Protein AF-A0A0R3WAI6-F1 (afdb_monomer_lite)

Sequence (187 aa):
MEKLVNGFSVLRLNTPLEYCVRFVAVESRKVSVFSAYVKAYFNEVKSKHPVMKTTEIMKKLSEMYKTASPSELAKLTVSASIPRIKTEEEKLEDRKKLSFARKHGLPKSLPITGYHVYLHDHLSGNKAYISRAQENRLAHFRNLKAWSEENGIQFSKRTSVLVSRFYAKHHKKDTTDKSATNKAPPK

pLDDT: mean 71.2, std 18.83, range [30.73, 94.75]

Foldseek 3Di:
DDDDDDDDDPPPPDDPPPPPPPPPVPVQPQQPLLVLQCVVCVVVLCVVPVPDDPVVSSVVSVVCVVVDDVVVSVVSSVVSPRVPPQDVVNVVVLVVLVVVVVVVPQDDQDQQDLVVQCVVVVVVVDDPSVVVSVVSLVVNLVSQVVSCVVLVHDDDSDPSVSSVRSCVVVVVVVVVVVVVVVDDDDD

Secondary structure (DSSP, 8-state):
-----------------------------PPPHHHHHHHHHHHHHHHH-TTS-HHHHHHHHHHHHHHS-HHHHHHHHHHS-------HHHHHHHHHHHHHHHHTTPPPPP--SHHHHHHHHHTTT---HHHHHHHHHHHHHHHHHHHHHHTT----S-HHHHHHHHHHHHHHHHHHHHHHTT-----

Structure (mmCIF, N/CA/C/O backbone):
data_AF-A0A0R3WAI6-F1
#
_entry.id   AF-A0A0R3WAI6-F1
#
loop_
_atom_site.group_PDB
_atom_site.id
_atom_site.type_symbol
_atom_site.label_atom_id
_atom_site.label_alt_id
_atom_site.label_comp_id
_atom_site.label_asym_id
_atom_site.label_entity_id
_atom_site.label_seq_id
_atom_site.pdbx_PDB_ins_code
_atom_site.Cartn_x
_atom_site.Cartn_y
_atom_site.Cartn_z
_atom_site.occupancy
_atom_site.B_iso_or_equiv
_atom_site.auth_seq_id
_atom_site.auth_comp_id
_atom_site.auth_asym_id
_atom_site.auth_atom_id
_atom_site.pdbx_PDB_model_num
ATOM 1 N N . MET A 1 1 ? 49.433 23.736 -36.422 1.00 37.97 1 MET A N 1
ATOM 2 C CA . MET A 1 1 ? 49.610 23.257 -35.035 1.00 37.97 1 MET A CA 1
ATOM 3 C C . MET A 1 1 ? 48.260 23.309 -34.346 1.00 37.97 1 MET A C 1
ATOM 5 O O . MET A 1 1 ? 47.843 24.372 -33.913 1.00 37.97 1 MET A O 1
ATOM 9 N N . GLU A 1 2 ? 47.559 22.180 -34.321 1.00 40.34 2 GLU A N 1
ATOM 10 C CA . GLU A 1 2 ? 46.277 22.013 -33.633 1.00 40.34 2 GLU A CA 1
ATOM 11 C C . GLU A 1 2 ? 46.534 21.442 -32.233 1.00 40.34 2 GLU A C 1
ATOM 13 O O . GLU A 1 2 ? 47.214 20.423 -32.106 1.00 40.34 2 GLU A O 1
ATOM 18 N N . LYS A 1 3 ? 46.011 22.089 -31.182 1.00 43.41 3 LYS A N 1
ATOM 19 C CA . LYS A 1 3 ? 45.930 21.524 -29.825 1.00 43.41 3 LYS A CA 1
ATOM 20 C C . LYS A 1 3 ? 44.630 21.955 -29.129 1.00 43.41 3 LYS A C 1
ATOM 22 O O . LYS A 1 3 ? 44.487 23.090 -28.698 1.00 43.41 3 LYS A O 1
ATOM 27 N N . LEU A 1 4 ? 43.698 21.003 -29.096 1.00 41.97 4 LEU A N 1
ATOM 28 C CA . LEU A 1 4 ? 42.859 20.541 -27.978 1.00 41.97 4 LEU A CA 1
ATOM 29 C C . LEU A 1 4 ? 42.570 21.481 -26.784 1.00 41.97 4 LEU A C 1
ATOM 31 O O . LEU A 1 4 ? 43.420 21.736 -25.939 1.00 41.97 4 LEU A O 1
ATOM 35 N N . VAL A 1 5 ? 41.290 21.856 -26.683 1.00 40.84 5 VAL A N 1
ATOM 36 C CA . VAL A 1 5 ? 40.345 21.621 -25.565 1.00 40.84 5 VAL A CA 1
ATOM 37 C C . VAL A 1 5 ? 40.940 21.116 -24.233 1.00 40.84 5 VAL A C 1
ATOM 39 O O . VAL A 1 5 ? 41.344 19.961 -24.145 1.00 40.84 5 VAL A O 1
ATOM 42 N N . ASN A 1 6 ? 40.863 21.931 -23.171 1.00 35.69 6 ASN A N 1
ATOM 43 C CA . ASN A 1 6 ? 40.202 21.612 -21.886 1.00 35.69 6 ASN A CA 1
ATOM 44 C C . ASN A 1 6 ? 40.541 22.657 -20.810 1.00 35.69 6 ASN A C 1
ATOM 46 O O . ASN A 1 6 ? 41.694 22.824 -20.425 1.00 35.69 6 ASN A O 1
ATOM 50 N N . GLY A 1 7 ? 39.510 23.286 -20.255 1.00 37.53 7 GLY A N 1
ATOM 51 C CA . GLY A 1 7 ? 39.604 24.139 -19.075 1.00 37.53 7 GLY A CA 1
ATOM 52 C C . GLY A 1 7 ? 38.268 24.140 -18.350 1.00 37.53 7 GLY A C 1
ATOM 53 O O . GLY A 1 7 ? 37.428 24.998 -18.584 1.00 37.53 7 GLY A O 1
ATOM 54 N N . PHE A 1 8 ? 38.057 23.118 -17.523 1.00 39.16 8 PHE A N 1
ATOM 55 C CA . PHE A 1 8 ? 36.935 22.986 -16.596 1.00 39.16 8 PHE A CA 1
AT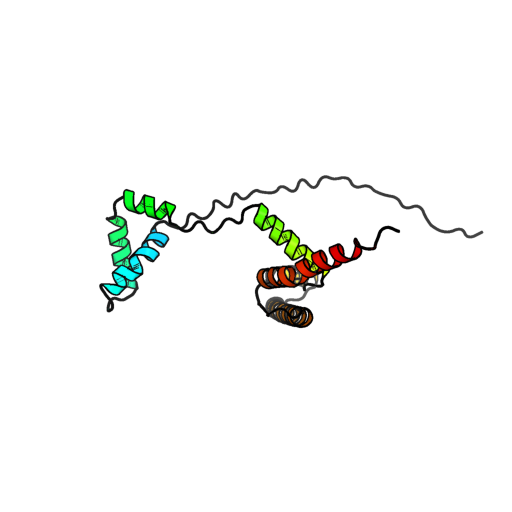OM 56 C C . PHE A 1 8 ? 36.831 24.234 -15.698 1.00 39.16 8 PHE A C 1
ATOM 58 O O . PHE A 1 8 ? 37.649 24.416 -14.797 1.00 39.16 8 PHE A O 1
ATOM 65 N N . SER A 1 9 ? 35.803 25.065 -15.875 1.00 40.62 9 SER A N 1
ATOM 66 C CA . SER A 1 9 ? 35.408 26.028 -14.842 1.00 40.62 9 SER A CA 1
ATOM 67 C C . SER A 1 9 ? 34.475 25.345 -13.845 1.00 40.62 9 SER A C 1
ATOM 69 O O . SER A 1 9 ? 33.284 25.157 -14.087 1.00 40.62 9 SER A O 1
ATOM 71 N N . VAL A 1 10 ? 35.044 24.976 -12.697 1.00 48.56 10 VAL A N 1
ATOM 72 C CA . VAL A 1 10 ? 34.319 24.569 -11.491 1.00 48.56 10 VAL A CA 1
ATOM 73 C C . VAL A 1 10 ? 33.675 25.817 -10.882 1.00 48.56 10 VAL A C 1
ATOM 75 O O . VAL A 1 10 ? 34.272 26.494 -10.048 1.00 48.56 10 VAL A O 1
ATOM 78 N N . LEU A 1 11 ? 32.442 26.131 -11.281 1.00 41.56 11 LEU A N 1
ATOM 79 C CA . LEU A 1 11 ? 31.604 27.047 -10.510 1.00 41.56 11 LEU A CA 1
ATOM 80 C C . LEU A 1 11 ? 30.936 26.265 -9.380 1.00 41.56 11 LEU A C 1
ATOM 82 O O . LEU A 1 11 ? 29.877 25.656 -9.509 1.00 41.56 11 LEU A O 1
ATOM 86 N N . ARG A 1 12 ? 31.639 26.280 -8.250 1.00 43.41 12 ARG A N 1
ATOM 87 C CA . ARG A 1 12 ? 31.203 25.824 -6.936 1.00 43.41 12 ARG A CA 1
ATOM 88 C C . ARG A 1 12 ? 30.136 26.792 -6.411 1.00 43.41 12 ARG A C 1
ATOM 90 O O . ARG A 1 12 ? 30.452 27.732 -5.690 1.00 43.41 12 ARG A O 1
ATOM 97 N N . LEU A 1 13 ? 28.873 26.575 -6.772 1.00 40.94 13 LEU A N 1
ATOM 98 C CA . LEU A 1 13 ? 27.744 27.259 -6.138 1.00 40.94 13 LEU A CA 1
ATOM 99 C C . LEU A 1 13 ? 27.411 26.555 -4.817 1.00 40.94 13 LEU A C 1
ATOM 101 O O . LEU A 1 13 ? 26.577 25.657 -4.744 1.00 40.94 13 LEU A O 1
ATOM 105 N N . ASN A 1 14 ? 28.124 26.966 -3.767 1.00 35.50 14 ASN A N 1
ATOM 106 C CA . ASN A 1 14 ? 27.699 26.779 -2.387 1.00 35.50 14 ASN A CA 1
ATOM 107 C C . ASN A 1 14 ? 26.570 27.775 -2.099 1.00 35.50 14 ASN A C 1
ATOM 109 O O . ASN A 1 14 ? 26.822 28.935 -1.791 1.00 35.50 14 ASN A O 1
ATOM 113 N N . THR A 1 15 ? 25.331 27.306 -2.155 1.00 40.75 15 THR A N 1
ATOM 114 C CA . THR A 1 15 ? 24.199 27.960 -1.492 1.00 40.75 15 THR A CA 1
ATOM 115 C C . THR A 1 15 ? 23.543 26.933 -0.580 1.00 40.75 15 THR A C 1
ATOM 117 O O . THR A 1 15 ? 23.096 25.896 -1.084 1.00 40.75 15 THR A O 1
ATOM 120 N N . PRO A 1 16 ? 23.478 27.164 0.743 1.00 39.62 16 PRO A N 1
ATOM 121 C CA . PRO A 1 16 ? 22.654 26.341 1.601 1.00 39.62 16 PRO A CA 1
ATOM 122 C C . PRO A 1 16 ? 21.203 26.661 1.246 1.00 39.62 16 PRO A C 1
ATOM 124 O O . PRO A 1 16 ? 20.686 27.731 1.552 1.00 39.62 16 PRO A O 1
ATOM 127 N N . LEU A 1 17 ? 20.553 25.731 0.549 1.00 36.19 17 LEU A N 1
ATOM 128 C CA . LEU A 1 17 ? 19.102 25.642 0.552 1.00 36.19 17 LEU A CA 1
ATOM 129 C C . LEU A 1 17 ? 18.712 25.413 2.010 1.00 36.19 17 LEU A C 1
ATOM 131 O O . LEU A 1 17 ? 18.754 24.283 2.502 1.00 36.19 17 LEU A O 1
ATOM 135 N N . GLU A 1 18 ? 18.380 26.499 2.705 1.00 36.22 18 GLU A N 1
ATOM 136 C CA . GLU A 1 18 ? 17.543 26.444 3.888 1.00 36.22 18 GLU A CA 1
ATOM 137 C C . GLU A 1 18 ? 16.242 25.768 3.462 1.00 36.22 18 GLU A C 1
ATOM 139 O O . GLU A 1 18 ? 15.290 26.377 2.974 1.00 36.22 18 GLU A O 1
ATOM 144 N N . TYR A 1 19 ? 16.233 24.444 3.586 1.00 37.94 19 TYR A N 1
ATOM 145 C CA . TYR A 1 19 ? 15.017 23.672 3.642 1.00 37.94 19 TYR A CA 1
ATOM 146 C C . TYR A 1 19 ? 14.262 24.207 4.850 1.00 37.94 19 TYR A C 1
ATOM 148 O O . TYR A 1 19 ? 14.511 23.810 5.987 1.00 37.94 19 TYR A O 1
ATOM 156 N N . CYS A 1 20 ? 13.336 25.125 4.588 1.00 30.73 20 CYS A N 1
ATOM 157 C CA . CYS A 1 20 ? 12.268 25.475 5.498 1.00 30.73 20 CYS A CA 1
ATOM 158 C C . CYS A 1 20 ? 11.419 24.208 5.675 1.00 30.73 20 CYS A C 1
ATOM 160 O O . CYS A 1 20 ? 10.403 23.990 5.011 1.00 30.73 20 CYS A O 1
ATOM 162 N N . VAL A 1 21 ? 11.891 23.305 6.536 1.00 33.81 21 VAL A N 1
ATOM 163 C CA . VAL A 1 21 ? 11.098 22.215 7.078 1.00 33.81 21 VAL A CA 1
ATOM 164 C C . VAL A 1 21 ? 10.079 22.907 7.965 1.00 33.81 21 VAL A C 1
ATOM 166 O O . VAL A 1 21 ? 10.304 23.126 9.153 1.00 33.81 21 VAL A O 1
ATOM 169 N N . ARG A 1 22 ? 8.937 23.284 7.381 1.00 30.81 22 ARG A N 1
ATOM 170 C CA . ARG A 1 22 ? 7.712 23.419 8.160 1.00 30.81 22 ARG A CA 1
ATOM 171 C C . ARG A 1 22 ? 7.499 22.062 8.813 1.00 30.81 22 ARG A C 1
ATOM 173 O O . ARG A 1 22 ? 6.951 21.145 8.201 1.00 30.81 22 ARG A O 1
ATOM 180 N N . PHE A 1 23 ? 7.957 21.934 10.053 1.00 33.91 23 PHE A N 1
ATOM 181 C CA . PHE A 1 23 ? 7.422 20.968 10.987 1.00 33.91 23 PHE A CA 1
ATOM 182 C C . PHE A 1 23 ? 5.951 21.334 11.145 1.00 33.91 23 PHE A C 1
ATOM 184 O O . PHE A 1 23 ? 5.563 22.113 12.009 1.00 33.91 23 PHE A O 1
ATOM 191 N N . VAL A 1 24 ? 5.112 20.803 10.257 1.00 33.88 24 VAL A N 1
ATOM 192 C CA . VAL A 1 24 ? 3.719 20.593 10.603 1.00 33.88 24 VAL A CA 1
ATOM 193 C C . VAL A 1 24 ? 3.812 19.587 11.730 1.00 33.88 24 VAL A C 1
ATOM 195 O O . VAL A 1 24 ? 4.042 18.400 11.490 1.00 33.88 24 VAL A O 1
ATOM 198 N N . ALA A 1 25 ? 3.740 20.084 12.963 1.00 35.19 25 ALA A N 1
ATOM 199 C CA . ALA A 1 25 ? 3.363 19.273 14.094 1.00 35.19 25 ALA A CA 1
ATOM 200 C C . ALA A 1 25 ? 2.054 18.608 13.670 1.00 35.19 25 ALA A C 1
ATOM 202 O O . ALA A 1 25 ? 0.985 19.214 13.685 1.00 35.19 25 ALA A O 1
ATOM 203 N N . VAL A 1 26 ? 2.155 17.379 13.164 1.00 36.22 26 VAL A N 1
ATOM 204 C CA . VAL A 1 26 ? 1.011 16.496 13.048 1.00 36.22 26 VAL A CA 1
ATOM 205 C C . VAL A 1 26 ? 0.713 16.182 14.493 1.00 36.22 26 VAL A C 1
ATOM 207 O O . VAL A 1 26 ? 1.241 15.223 15.051 1.00 36.22 26 VAL A O 1
ATOM 210 N N . GLU A 1 27 ? -0.057 17.068 15.122 1.00 36.03 27 GLU A N 1
ATOM 211 C CA . GLU A 1 27 ? -0.733 16.769 16.361 1.00 36.03 27 GLU A CA 1
ATOM 212 C C . GLU A 1 27 ? -1.447 15.457 16.072 1.00 36.03 27 GLU A C 1
ATOM 214 O O . GLU A 1 27 ? -2.316 15.371 15.195 1.00 36.03 27 GLU A O 1
ATOM 219 N N . SER A 1 28 ? -0.917 14.380 16.658 1.00 45.41 28 SER A N 1
ATOM 220 C CA . SER A 1 28 ? -1.420 13.035 16.450 1.00 45.41 28 SER A CA 1
ATOM 221 C C . SER A 1 28 ? -2.915 13.133 16.663 1.00 45.41 28 SER A C 1
ATOM 223 O O . SER A 1 28 ? -3.325 13.561 17.744 1.00 45.41 28 SER A O 1
ATOM 225 N N . ARG A 1 29 ? -3.717 12.844 15.629 1.00 45.38 29 ARG A N 1
ATOM 226 C CA . ARG A 1 29 ? -5.172 12.935 15.744 1.00 45.38 29 ARG A CA 1
ATOM 227 C C . ARG A 1 29 ? -5.543 12.065 16.928 1.00 45.38 29 ARG A C 1
ATOM 229 O O . ARG A 1 29 ? -5.466 10.840 16.821 1.00 45.38 29 ARG A O 1
ATOM 236 N N . LYS A 1 30 ? -5.856 12.698 18.060 1.00 54.09 30 LYS A N 1
ATOM 237 C CA . LYS A 1 30 ? -6.300 12.002 19.257 1.00 54.09 30 LYS A CA 1
ATOM 238 C C . LYS A 1 30 ? -7.494 11.191 18.786 1.00 54.09 30 LYS A C 1
ATOM 240 O O . LYS A 1 30 ? -8.446 11.748 18.236 1.00 54.09 30 LYS A O 1
ATOM 245 N N . VAL A 1 31 ? -7.376 9.867 18.856 1.00 55.09 31 VAL A N 1
ATOM 246 C CA . VAL A 1 31 ? -8.486 8.985 18.511 1.00 55.09 31 VAL A CA 1
ATOM 247 C C . VAL A 1 31 ? -9.637 9.435 19.397 1.00 55.09 31 VAL A C 1
ATOM 249 O O . VAL A 1 31 ? -9.474 9.516 20.612 1.00 55.09 31 VAL A O 1
ATOM 252 N N . SER A 1 32 ? -10.755 9.828 18.78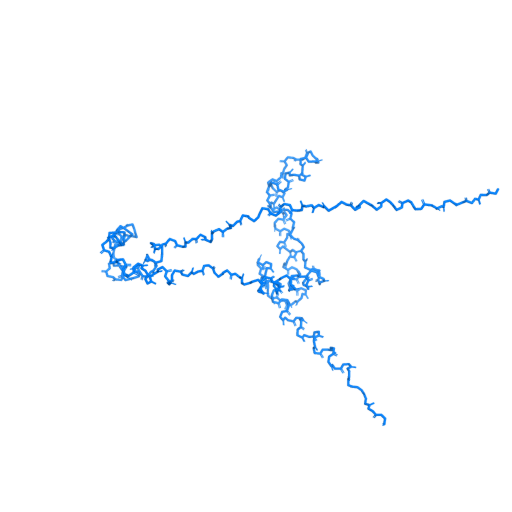3 1.00 67.38 32 SER A N 1
ATOM 253 C CA . SER A 1 32 ? -11.896 10.355 19.528 1.00 67.38 32 SER A CA 1
ATOM 254 C C . SER A 1 32 ? -12.254 9.365 20.635 1.00 67.38 32 SER A C 1
ATOM 256 O O . SER A 1 32 ? -12.444 8.179 20.349 1.00 67.38 32 SER A O 1
ATOM 258 N N . VAL A 1 33 ? -12.327 9.834 21.883 1.00 70.62 33 VAL A N 1
ATOM 259 C CA . VAL A 1 33 ? -12.617 9.005 23.068 1.00 70.62 33 VAL A CA 1
ATOM 260 C C . VAL A 1 33 ? -13.917 8.218 22.867 1.00 70.62 33 VAL A C 1
ATOM 262 O O . VAL A 1 33 ? -13.998 7.036 23.197 1.00 70.62 33 VAL A O 1
ATOM 265 N N . PHE A 1 34 ? -14.889 8.823 22.180 1.00 77.62 34 PHE A N 1
ATOM 266 C CA . PHE A 1 34 ? -16.130 8.168 21.779 1.00 77.62 34 PHE A CA 1
ATOM 267 C C . PHE A 1 34 ? -15.912 6.981 20.827 1.00 77.62 34 PHE A C 1
ATOM 269 O O . PHE A 1 34 ? -16.563 5.952 20.958 1.00 77.62 34 PHE A O 1
ATOM 276 N N . SER A 1 35 ? -14.968 7.067 19.888 1.00 77.69 35 SER A N 1
ATOM 277 C CA . SER A 1 35 ? -14.677 5.953 18.973 1.00 77.69 35 SER A CA 1
ATOM 278 C C . SER A 1 35 ? -14.068 4.740 19.689 1.00 77.69 35 SER A C 1
ATOM 280 O O . SER A 1 35 ? -14.330 3.602 19.296 1.00 77.69 35 SER A O 1
ATOM 282 N N . ALA A 1 36 ? -13.291 4.972 20.752 1.00 75.88 36 ALA A N 1
ATOM 283 C CA . ALA A 1 36 ? -12.777 3.913 21.615 1.00 75.88 36 ALA A CA 1
ATOM 284 C C . ALA A 1 36 ? -13.905 3.302 22.462 1.00 75.88 36 ALA A C 1
ATOM 286 O O . ALA A 1 36 ? -14.024 2.080 22.523 1.00 75.88 36 ALA A O 1
ATOM 287 N N . TYR A 1 37 ? -14.782 4.147 23.015 1.00 79.81 37 TYR A N 1
ATOM 288 C CA . TYR A 1 37 ? -15.971 3.730 23.760 1.00 79.81 37 TYR A CA 1
ATOM 289 C C . TYR A 1 37 ? -16.908 2.857 22.913 1.00 79.81 37 TYR A C 1
ATOM 291 O O . TYR A 1 37 ? -17.263 1.752 23.315 1.00 79.81 37 TYR A O 1
ATOM 299 N N . VAL A 1 38 ? -17.243 3.293 21.694 1.00 83.06 38 VAL A N 1
ATOM 300 C CA . VAL A 1 38 ? -18.085 2.515 20.774 1.00 83.06 38 VAL A CA 1
ATOM 301 C C . VAL A 1 38 ? -17.467 1.144 20.517 1.00 83.06 38 VAL A C 1
ATOM 303 O O . VAL A 1 38 ? -18.160 0.148 20.639 1.00 83.06 38 VAL A O 1
ATOM 306 N N . LYS A 1 39 ? -16.163 1.040 20.233 1.00 82.12 39 LYS A N 1
ATOM 307 C CA . LYS A 1 39 ? -15.530 -0.270 19.989 1.00 82.12 39 LYS A CA 1
ATOM 308 C C . LYS A 1 39 ? -15.616 -1.228 21.179 1.00 82.12 39 LYS A C 1
ATOM 310 O O . LYS A 1 39 ? -15.778 -2.423 20.950 1.00 82.12 39 LYS A O 1
ATOM 315 N N . ALA A 1 40 ? -15.496 -0.723 22.404 1.00 80.12 40 ALA A N 1
ATOM 316 C CA . ALA A 1 40 ? -15.573 -1.544 23.609 1.00 80.12 40 ALA A CA 1
ATOM 317 C C . ALA A 1 40 ? -17.006 -2.044 23.857 1.00 80.12 40 ALA A C 1
ATOM 319 O O . ALA A 1 40 ? -17.232 -3.243 23.994 1.00 80.12 40 ALA A O 1
ATOM 320 N N . TYR A 1 41 ? -17.984 -1.137 23.820 1.00 80.31 41 TYR A N 1
ATOM 321 C CA . TYR A 1 41 ? -19.356 -1.427 24.247 1.00 80.31 41 TYR A CA 1
ATOM 322 C C . TYR A 1 41 ? -20.293 -1.872 23.118 1.00 80.31 41 TYR A C 1
ATOM 324 O O . TYR A 1 41 ? -21.391 -2.359 23.381 1.00 80.31 41 TYR A O 1
ATOM 332 N N . PHE A 1 42 ? -19.896 -1.754 21.850 1.00 83.50 42 PHE A N 1
ATOM 333 C CA . PHE A 1 42 ? -20.754 -2.124 20.720 1.00 83.50 42 PHE A CA 1
ATOM 334 C C . PHE A 1 42 ? -21.136 -3.604 20.729 1.00 83.50 42 PHE A C 1
ATOM 336 O O . PHE A 1 42 ? -22.301 -3.934 20.515 1.00 83.50 42 PHE A O 1
ATOM 343 N N . ASN A 1 43 ? -20.184 -4.493 21.018 1.00 83.31 43 ASN A N 1
ATOM 344 C CA . ASN A 1 43 ? -20.467 -5.926 21.093 1.00 83.31 43 ASN A CA 1
ATOM 345 C C . ASN A 1 43 ? -21.367 -6.255 22.288 1.00 83.31 43 ASN A C 1
ATOM 347 O O . ASN A 1 43 ? -22.256 -7.087 22.161 1.00 83.31 43 ASN A O 1
ATOM 351 N N . GLU A 1 44 ? -21.210 -5.563 23.416 1.00 82.06 44 GLU A N 1
ATOM 352 C CA . GLU A 1 44 ? -22.073 -5.752 24.584 1.00 82.06 44 GLU A CA 1
ATOM 353 C C . GLU A 1 44 ? -23.518 -5.320 24.307 1.00 82.06 44 GLU A C 1
ATOM 355 O O . GLU A 1 44 ? -24.460 -6.053 24.617 1.00 82.06 44 GLU A O 1
ATOM 360 N N . VAL A 1 45 ? -23.711 -4.157 23.676 1.00 82.69 45 VAL A N 1
ATOM 361 C CA . VAL A 1 45 ? -25.048 -3.650 23.329 1.00 82.69 45 VAL A CA 1
ATOM 362 C C . VAL A 1 45 ? -25.697 -4.511 22.245 1.00 82.69 45 VAL A C 1
ATOM 364 O O . VAL A 1 45 ? -26.893 -4.790 22.326 1.00 82.69 45 VAL A O 1
ATOM 367 N N . LYS A 1 46 ? -24.917 -4.992 21.270 1.00 82.31 46 LYS A N 1
ATOM 368 C CA . LYS A 1 46 ? -25.404 -5.892 20.218 1.00 82.31 46 LYS A CA 1
ATOM 369 C C . LYS A 1 46 ? -25.783 -7.273 20.761 1.00 82.31 46 LYS A C 1
ATOM 371 O O . LYS A 1 46 ? -26.790 -7.824 20.334 1.00 82.31 46 LYS A O 1
ATOM 376 N N . SER A 1 47 ? -25.035 -7.806 21.726 1.00 81.50 47 SER A N 1
ATOM 377 C CA . SER A 1 47 ? -25.357 -9.087 22.370 1.00 81.50 47 SER A CA 1
ATOM 378 C C . SER A 1 47 ? -26.619 -9.008 23.231 1.00 81.50 47 SER A C 1
ATOM 380 O O . SER A 1 47 ? -27.411 -9.944 23.239 1.00 81.50 47 SER A O 1
ATOM 382 N N . LYS A 1 48 ? -26.850 -7.882 23.919 1.00 81.62 48 LYS A N 1
ATOM 383 C CA . LYS A 1 48 ? -28.083 -7.654 24.697 1.00 81.62 48 LYS A CA 1
ATOM 384 C C . LYS A 1 48 ? -29.302 -7.373 23.815 1.00 81.62 48 LYS A C 1
ATOM 386 O O . LYS A 1 48 ? -30.431 -7.582 24.248 1.00 81.62 48 LYS A O 1
ATOM 391 N N . HIS A 1 49 ? -29.084 -6.896 22.590 1.00 73.81 49 HIS A N 1
ATOM 392 C CA . HIS A 1 49 ? -30.146 -6.540 21.654 1.00 73.81 49 HIS A CA 1
ATOM 393 C C . HIS A 1 49 ? -29.817 -6.986 20.221 1.00 73.81 49 HIS A C 1
ATOM 395 O O . HIS A 1 49 ? -29.530 -6.147 19.362 1.00 73.81 49 HIS A O 1
ATOM 401 N N . PRO A 1 50 ? -29.899 -8.296 19.930 1.00 77.50 50 PRO A N 1
ATOM 402 C CA . PRO A 1 50 ? -29.520 -8.840 18.625 1.00 77.50 50 PRO A CA 1
ATOM 403 C C . PRO A 1 50 ? -30.449 -8.401 17.480 1.00 77.50 50 PRO A C 1
ATOM 405 O O . PRO A 1 50 ? -30.069 -8.505 16.317 1.00 77.50 50 PRO A O 1
ATOM 408 N N . VAL A 1 51 ? -31.645 -7.892 17.799 1.00 81.69 51 VAL A N 1
ATOM 409 C CA . VAL A 1 51 ? -32.675 -7.471 16.830 1.00 81.69 51 VAL A CA 1
ATOM 410 C C . VAL A 1 51 ? -32.598 -5.970 16.497 1.00 81.69 51 VAL A C 1
ATOM 412 O O . VAL A 1 51 ? -33.153 -5.536 15.490 1.00 81.69 51 VAL A O 1
ATOM 415 N N . MET A 1 52 ? -31.903 -5.159 17.307 1.00 78.38 52 MET A N 1
ATOM 416 C CA . MET A 1 52 ? -31.827 -3.712 17.072 1.00 78.38 52 MET A CA 1
ATOM 417 C C . MET A 1 52 ? -30.952 -3.371 15.868 1.00 78.38 52 MET A C 1
ATOM 419 O O . MET A 1 52 ? -29.892 -3.961 15.637 1.00 78.38 52 MET A O 1
ATOM 423 N N . LYS A 1 53 ? -31.365 -2.340 15.125 1.00 84.12 53 LYS A N 1
ATOM 424 C CA . LYS A 1 53 ? -30.568 -1.820 14.010 1.00 84.12 53 LYS A CA 1
ATOM 425 C C . LYS A 1 53 ? -29.318 -1.122 14.544 1.00 84.12 53 LYS A C 1
ATOM 427 O O . LYS A 1 53 ? -29.340 -0.470 15.586 1.00 84.12 53 LYS A O 1
ATOM 432 N N . THR A 1 54 ? -28.225 -1.178 13.782 1.00 85.62 54 THR A N 1
ATOM 433 C CA . THR A 1 54 ? -26.947 -0.526 14.129 1.00 85.62 54 THR A CA 1
ATOM 434 C C . THR A 1 54 ? -27.116 0.957 14.483 1.00 85.62 54 THR A C 1
ATOM 436 O O . THR A 1 54 ? -26.425 1.464 15.360 1.00 85.62 54 THR A O 1
ATOM 439 N N . THR A 1 55 ? -28.061 1.655 13.850 1.00 86.31 55 THR A N 1
ATOM 440 C CA . THR A 1 55 ? -28.393 3.060 14.134 1.00 86.31 55 THR A CA 1
ATOM 441 C C . THR A 1 55 ? -28.931 3.275 15.550 1.00 86.31 55 THR A C 1
ATOM 443 O O . THR A 1 55 ? -28.544 4.232 16.216 1.00 86.31 55 THR A O 1
ATOM 446 N N . GLU A 1 56 ? -29.778 2.370 16.038 1.00 86.06 56 GLU A N 1
ATOM 447 C CA . GLU A 1 56 ? -30.352 2.413 17.389 1.00 86.06 56 GLU A CA 1
ATOM 448 C C . GLU A 1 56 ? -29.297 2.053 18.440 1.00 86.06 56 GLU A C 1
ATOM 450 O O . GLU A 1 56 ? -29.200 2.712 19.475 1.00 86.06 56 GLU A O 1
ATOM 455 N N . ILE A 1 57 ? -28.425 1.088 18.124 1.00 83.88 57 ILE A N 1
ATOM 456 C CA . ILE A 1 57 ? -27.259 0.734 18.947 1.00 83.88 57 ILE A CA 1
ATOM 457 C C . ILE A 1 57 ? -26.326 1.944 19.105 1.00 83.88 57 ILE A C 1
ATOM 459 O O . ILE A 1 57 ? -25.905 2.256 20.216 1.00 83.88 57 ILE A O 1
ATOM 463 N N . MET A 1 58 ? -26.041 2.672 18.020 1.00 85.06 58 MET A N 1
ATOM 464 C CA . MET A 1 58 ? -25.211 3.881 18.071 1.00 85.06 58 MET A CA 1
ATOM 465 C C . MET A 1 58 ? -25.866 5.008 18.878 1.00 85.06 58 MET A C 1
ATOM 467 O O . MET A 1 58 ? -25.168 5.695 19.626 1.00 85.06 58 MET A O 1
ATOM 471 N N . LYS A 1 59 ? -27.192 5.180 18.779 1.00 86.50 59 LYS A N 1
ATOM 472 C CA . LYS A 1 59 ? -27.934 6.158 19.588 1.00 86.50 59 LYS A CA 1
ATOM 473 C C . LYS A 1 59 ? -27.834 5.819 21.078 1.00 86.50 59 LYS A C 1
ATOM 475 O O . LYS A 1 59 ? -27.424 6.670 21.864 1.00 86.50 59 LYS A O 1
ATOM 480 N N . LYS A 1 60 ? -28.066 4.557 21.443 1.00 84.38 60 LYS A N 1
ATOM 481 C CA . LYS A 1 60 ? -27.951 4.070 22.824 1.00 84.38 60 LYS A CA 1
ATOM 482 C C . LYS A 1 60 ? -26.529 4.205 23.377 1.00 84.38 60 LYS A C 1
ATOM 484 O O . LYS A 1 60 ? -26.352 4.657 24.501 1.00 84.38 60 LYS A O 1
ATOM 489 N N . LEU A 1 61 ? -25.506 3.904 22.574 1.00 86.25 61 LEU A N 1
ATOM 490 C CA . LEU A 1 61 ? -24.102 4.125 22.946 1.00 86.25 61 LEU A CA 1
ATOM 491 C C . LEU A 1 61 ? -23.779 5.607 23.155 1.00 86.25 61 LEU A C 1
ATOM 493 O O . LEU A 1 61 ? -23.003 5.941 24.044 1.00 86.25 61 LEU A O 1
ATOM 497 N N . SER A 1 62 ? -24.367 6.502 22.357 1.00 83.69 62 SER A N 1
ATOM 498 C CA . SER A 1 62 ? -24.183 7.946 22.528 1.00 83.69 62 SER A CA 1
ATOM 499 C C . SER A 1 62 ? -24.847 8.478 23.800 1.00 83.69 62 SER A C 1
ATOM 501 O O . SER A 1 62 ? -24.287 9.351 24.459 1.00 83.69 62 SER A O 1
ATOM 503 N N . GLU A 1 63 ? -26.003 7.928 24.174 1.00 85.12 63 GLU A N 1
ATOM 504 C CA . GLU A 1 63 ? -26.695 8.249 25.425 1.00 85.12 63 GLU A CA 1
ATOM 505 C C . GLU A 1 63 ? -25.901 7.723 26.625 1.00 85.12 63 GLU A C 1
ATOM 507 O O . GLU A 1 63 ? -25.590 8.497 27.527 1.00 85.12 63 GLU A O 1
ATOM 512 N N . MET A 1 64 ? -25.453 6.463 26.575 1.00 79.31 64 MET A N 1
ATOM 513 C CA . MET A 1 64 ? -24.609 5.870 27.616 1.00 79.31 64 MET A CA 1
ATOM 514 C C . MET A 1 64 ? -23.284 6.621 27.796 1.00 79.31 64 MET A C 1
ATOM 516 O O . MET A 1 64 ? -22.844 6.825 28.923 1.00 79.31 64 MET A O 1
ATOM 520 N N . TYR A 1 65 ? -22.670 7.088 26.704 1.00 80.00 65 TYR A N 1
ATOM 521 C CA . TYR A 1 65 ? -21.448 7.892 26.750 1.00 80.00 65 TYR A CA 1
ATOM 522 C C . TYR A 1 65 ? -21.651 9.245 27.446 1.00 80.00 65 TYR A C 1
ATOM 524 O O . TYR A 1 65 ? -20.757 9.708 28.148 1.00 80.00 65 TYR A O 1
ATOM 532 N N . LYS A 1 66 ? -22.819 9.880 27.278 1.00 80.06 66 LYS A N 1
ATOM 533 C CA . LYS A 1 66 ? -23.154 11.142 27.961 1.00 80.06 66 LYS A CA 1
ATOM 534 C C . LYS A 1 66 ? -23.403 10.947 29.457 1.00 80.06 66 LYS A C 1
ATOM 536 O O . LYS A 1 66 ? -23.173 11.874 30.224 1.00 80.06 66 LYS A O 1
ATOM 541 N N . THR A 1 67 ? -23.881 9.770 29.855 1.00 76.12 67 THR A N 1
ATOM 542 C CA . THR A 1 67 ? -24.151 9.420 31.258 1.00 76.12 67 THR A CA 1
ATOM 543 C C . THR A 1 67 ? -22.970 8.751 31.965 1.00 76.12 67 THR A C 1
ATOM 545 O O . THR A 1 67 ? -23.000 8.613 33.184 1.00 76.12 67 THR A O 1
ATOM 548 N N . ALA A 1 68 ? -21.953 8.301 31.224 1.00 72.75 68 ALA A N 1
ATOM 549 C CA . ALA A 1 68 ? -20.784 7.626 31.780 1.00 72.75 68 ALA A CA 1
ATOM 550 C C . ALA A 1 68 ? -19.955 8.578 32.653 1.00 72.75 68 ALA A C 1
ATOM 552 O O . ALA A 1 68 ? -19.808 9.766 32.349 1.00 72.75 68 ALA A O 1
ATOM 553 N N . SER A 1 69 ? -19.379 8.055 33.738 1.00 59.06 69 SER A N 1
ATOM 554 C CA . SER A 1 69 ? -18.563 8.864 34.637 1.00 59.06 69 SER A CA 1
ATOM 555 C C . SER A 1 69 ? -17.247 9.272 33.958 1.00 59.06 69 SER A C 1
ATOM 557 O O . SER A 1 69 ? -16.631 8.479 33.234 1.00 59.06 69 SER A O 1
ATOM 559 N N . PRO A 1 70 ? -16.732 10.485 34.229 1.00 59.62 70 PRO A N 1
ATOM 560 C CA . PRO A 1 70 ? -15.473 10.959 33.648 1.00 59.62 70 PRO A CA 1
ATOM 561 C C . PRO A 1 70 ? -14.270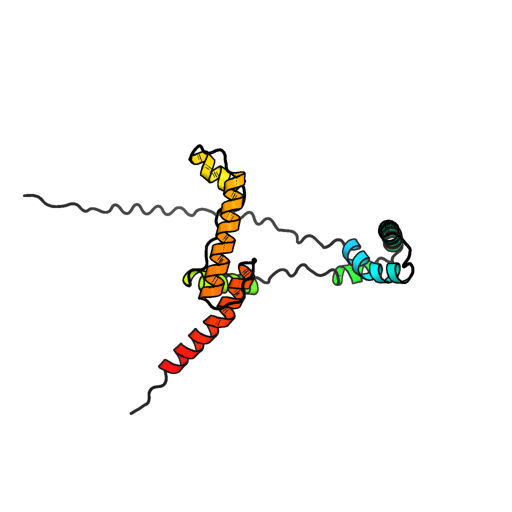 10.055 33.985 1.00 59.62 70 PRO A C 1
ATOM 563 O O . PRO A 1 70 ? -13.272 10.057 33.266 1.00 59.62 70 PRO A O 1
ATOM 566 N N . SER A 1 71 ? -14.379 9.220 35.026 1.00 60.09 71 SER A N 1
ATOM 567 C CA . SER A 1 71 ? -13.385 8.209 35.403 1.00 60.09 71 SER A CA 1
ATOM 568 C C . SER A 1 71 ? -13.294 7.013 34.438 1.00 60.09 71 SER A C 1
ATOM 570 O O . SER A 1 71 ? -12.207 6.461 34.272 1.00 60.09 71 SER A O 1
ATOM 572 N N . GLU A 1 72 ? -14.380 6.615 33.767 1.00 63.38 72 GLU A N 1
ATOM 573 C CA . GLU A 1 72 ? -14.367 5.557 32.740 1.00 63.38 72 GLU A CA 1
ATOM 574 C C . GLU A 1 72 ? -13.832 6.086 31.405 1.00 63.38 72 GLU A C 1
ATOM 576 O O . GLU A 1 72 ? -13.035 5.428 30.730 1.00 63.38 72 GLU A O 1
ATOM 581 N N . LEU A 1 73 ? -14.184 7.330 31.074 1.00 62.97 73 LEU A N 1
ATOM 582 C CA . LEU A 1 73 ? -13.685 8.038 29.894 1.00 62.97 73 LEU A CA 1
ATOM 583 C C . LEU A 1 73 ? -12.169 8.273 29.958 1.00 62.97 73 LEU A C 1
ATOM 585 O O . LEU A 1 73 ? -11.480 8.152 28.942 1.00 62.97 73 LEU A O 1
ATOM 589 N N . ALA A 1 74 ? -11.628 8.547 31.150 1.00 61.66 74 ALA A N 1
ATOM 590 C CA . ALA A 1 74 ? -10.189 8.672 31.365 1.00 61.66 74 ALA A CA 1
ATOM 591 C C . ALA A 1 74 ? -9.453 7.341 31.116 1.00 61.66 74 ALA A C 1
ATOM 593 O O . ALA A 1 74 ? -8.447 7.320 30.407 1.00 61.66 74 ALA A O 1
ATOM 594 N N . LYS A 1 75 ? -9.990 6.213 31.605 1.00 63.12 75 LYS A N 1
ATOM 595 C CA . LYS A 1 75 ? -9.427 4.869 31.359 1.00 63.12 75 LYS A CA 1
ATOM 596 C C . LYS A 1 75 ? -9.435 4.510 29.869 1.00 63.12 75 LYS A C 1
ATOM 598 O O . LYS A 1 75 ? -8.457 3.971 29.356 1.00 63.12 75 LYS A O 1
ATOM 603 N N . LEU A 1 76 ? -10.499 4.884 29.158 1.00 58.34 76 LEU A N 1
ATOM 604 C CA . LEU A 1 76 ? -10.629 4.682 27.712 1.00 58.34 76 LEU A CA 1
ATOM 605 C C . LEU A 1 76 ? -9.746 5.609 26.876 1.00 58.34 76 LEU A C 1
ATOM 607 O O . LEU A 1 76 ? -9.337 5.236 25.782 1.00 58.34 76 LEU A O 1
ATOM 611 N N . THR A 1 77 ? -9.421 6.797 27.383 1.00 59.47 77 THR A N 1
ATOM 612 C CA . THR A 1 77 ? -8.459 7.709 26.744 1.00 59.47 77 THR A CA 1
ATOM 613 C C . THR A 1 77 ? -7.049 7.117 26.770 1.00 59.47 77 THR A C 1
ATOM 615 O O . THR A 1 77 ? -6.315 7.238 25.793 1.00 59.47 77 THR A O 1
ATOM 618 N N . VAL A 1 78 ? -6.697 6.406 27.846 1.00 59.75 78 VAL A N 1
ATOM 619 C CA . VAL A 1 78 ? -5.421 5.683 27.966 1.00 59.75 78 VAL A CA 1
ATOM 620 C C . VAL A 1 78 ? -5.399 4.427 27.082 1.00 59.75 78 VAL A C 1
ATOM 622 O O . VAL A 1 78 ? -4.364 4.103 26.504 1.00 59.75 78 VAL A O 1
ATOM 625 N N . SER A 1 79 ? -6.536 3.739 26.914 1.00 53.34 79 SER A N 1
ATOM 626 C CA . SER A 1 79 ? -6.644 2.537 26.069 1.00 53.34 79 SER A CA 1
ATOM 627 C C . SER A 1 79 ? -6.995 2.817 24.605 1.00 53.34 79 SER A C 1
ATOM 629 O O . SER A 1 79 ? -7.051 1.882 23.800 1.00 53.34 79 SER A O 1
ATOM 631 N N . ALA A 1 80 ? -7.271 4.072 24.236 1.00 53.94 80 ALA A N 1
ATOM 632 C CA . ALA A 1 80 ? -7.515 4.486 22.864 1.00 53.94 80 ALA A CA 1
ATOM 633 C C . ALA A 1 80 ? -6.210 4.328 22.088 1.00 53.94 80 ALA A C 1
ATOM 635 O O . ALA A 1 80 ? -5.415 5.257 22.013 1.00 53.94 80 ALA A O 1
ATOM 636 N N . SER A 1 81 ? -6.008 3.109 21.567 1.00 49.28 81 SER A N 1
ATOM 637 C CA . SER A 1 81 ? -4.919 2.660 20.702 1.00 49.28 81 SER A CA 1
ATOM 638 C C . SER A 1 81 ? -4.246 3.843 20.028 1.00 49.28 81 SER A C 1
ATOM 640 O O . SER A 1 81 ? -4.695 4.303 18.973 1.00 49.28 81 SER A O 1
ATOM 642 N N . ILE A 1 82 ? -3.162 4.302 20.651 1.00 53.44 82 ILE A N 1
ATOM 643 C CA . ILE A 1 82 ? -2.230 5.251 20.071 1.00 53.44 82 ILE A CA 1
ATOM 644 C C . ILE A 1 82 ? -1.950 4.701 18.669 1.00 53.44 82 ILE A C 1
ATOM 646 O O . ILE A 1 82 ? -1.532 3.541 18.562 1.00 53.44 82 ILE A O 1
ATOM 650 N N . PRO A 1 83 ? -2.259 5.429 17.579 1.00 52.50 83 PRO A N 1
ATOM 651 C CA . PRO A 1 83 ? -1.821 4.995 16.264 1.00 52.50 83 PRO A CA 1
ATOM 652 C C . PRO A 1 83 ? -0.316 4.847 16.394 1.00 52.50 83 PRO A C 1
ATOM 654 O O . PRO A 1 83 ? 0.315 5.862 16.657 1.00 52.50 83 PRO A O 1
ATOM 657 N N . ARG A 1 84 ? 0.219 3.609 16.344 1.00 52.56 84 ARG A N 1
ATOM 658 C CA . ARG A 1 84 ? 1.636 3.314 16.618 1.00 52.56 84 ARG A CA 1
ATOM 659 C C . ARG A 1 84 ? 2.479 4.359 15.902 1.00 52.56 84 ARG A C 1
ATOM 661 O O . ARG A 1 84 ? 2.645 4.295 14.682 1.00 52.56 84 ARG A O 1
ATOM 668 N N . ILE A 1 85 ? 2.937 5.358 16.651 1.00 61.28 85 ILE A N 1
ATOM 669 C CA . ILE A 1 85 ? 3.855 6.349 16.132 1.00 61.28 85 ILE A CA 1
ATOM 670 C C . ILE A 1 85 ? 5.126 5.541 16.012 1.00 61.28 85 ILE A C 1
ATOM 672 O O . ILE A 1 85 ? 5.685 5.126 17.023 1.00 61.28 85 ILE A O 1
ATOM 676 N N . LYS A 1 86 ? 5.494 5.210 14.774 1.00 62.19 86 LYS A N 1
ATOM 677 C CA . LYS A 1 86 ? 6.757 4.532 14.514 1.00 62.19 86 LYS A CA 1
ATOM 678 C C . LYS A 1 86 ? 7.845 5.352 15.181 1.00 62.19 86 LYS A C 1
ATOM 680 O O . LYS A 1 86 ? 7.985 6.534 14.845 1.00 62.19 86 LYS A O 1
ATOM 685 N N . THR A 1 87 ? 8.559 4.742 16.116 1.00 72.69 87 THR A N 1
ATOM 686 C CA . THR A 1 87 ? 9.710 5.370 16.758 1.00 72.69 87 THR A CA 1
ATOM 687 C C . THR A 1 87 ? 10.720 5.751 15.673 1.00 72.69 87 THR A C 1
ATOM 689 O O . THR A 1 87 ? 10.735 5.150 14.589 1.00 72.69 87 THR A O 1
ATOM 692 N N . GLU A 1 88 ? 11.537 6.775 15.907 1.00 76.06 88 GLU A N 1
ATOM 693 C CA . GLU A 1 88 ? 12.515 7.232 14.911 1.00 76.06 88 GLU A CA 1
ATOM 694 C C . GLU A 1 88 ? 13.465 6.097 14.483 1.00 76.06 88 GLU A C 1
ATOM 696 O O . GLU A 1 88 ? 13.809 5.988 13.304 1.00 76.06 88 GLU A O 1
ATOM 701 N N . GLU A 1 89 ? 13.770 5.164 15.387 1.00 79.38 89 GLU A N 1
ATOM 702 C CA . GLU A 1 89 ? 14.536 3.945 15.119 1.00 79.38 89 GLU A CA 1
ATOM 703 C C . GLU A 1 89 ? 13.849 3.046 14.079 1.00 79.38 89 GLU A C 1
ATOM 705 O O . GLU A 1 89 ? 14.484 2.612 13.115 1.00 79.38 89 GLU A O 1
ATOM 710 N N . GLU A 1 90 ? 12.537 2.815 14.207 1.00 82.19 90 GLU A N 1
ATOM 711 C CA . GLU A 1 90 ? 11.766 1.992 13.263 1.00 82.19 90 GLU A CA 1
ATOM 712 C C . GLU A 1 90 ? 11.738 2.641 11.870 1.00 82.19 90 GLU A C 1
ATOM 714 O O . GLU A 1 90 ? 11.889 1.968 10.846 1.00 82.19 90 GLU A O 1
ATOM 719 N N . LYS A 1 91 ? 11.612 3.973 11.809 1.00 83.88 91 LYS A N 1
ATOM 720 C CA . LYS A 1 91 ? 11.679 4.711 10.538 1.00 83.88 91 LYS A CA 1
ATOM 721 C C . LYS A 1 91 ? 13.053 4.578 9.886 1.00 83.88 91 LYS A C 1
ATOM 723 O O . LYS A 1 91 ? 13.142 4.453 8.660 1.00 83.88 91 LYS A O 1
ATOM 728 N N . LEU A 1 92 ? 14.121 4.620 10.679 1.00 83.62 92 LEU A N 1
ATOM 729 C CA . LEU A 1 92 ? 15.492 4.492 10.192 1.00 83.62 92 LEU A CA 1
ATOM 730 C C . LEU A 1 92 ? 15.750 3.073 9.663 1.00 83.62 92 LEU A C 1
ATOM 732 O O . LEU A 1 92 ? 16.339 2.909 8.591 1.00 83.62 92 LEU A O 1
ATOM 736 N N . GLU A 1 93 ? 15.229 2.046 10.333 1.00 86.06 93 GLU A N 1
ATOM 737 C CA . GLU A 1 93 ? 15.250 0.678 9.817 1.00 86.06 93 GLU A CA 1
ATOM 738 C C . GLU A 1 93 ? 14.482 0.519 8.505 1.00 86.06 93 GLU A C 1
ATOM 740 O O . GLU A 1 93 ? 14.996 -0.082 7.561 1.00 86.06 93 GLU A O 1
ATOM 745 N N . ASP A 1 94 ? 13.270 1.064 8.409 1.00 87.44 94 ASP A N 1
ATOM 746 C CA . ASP A 1 94 ? 12.478 1.010 7.179 1.00 87.44 94 ASP A CA 1
ATOM 747 C C . ASP A 1 94 ? 13.221 1.674 6.011 1.00 87.44 94 ASP A C 1
ATOM 749 O O . ASP A 1 94 ? 13.224 1.153 4.891 1.00 87.44 94 ASP A O 1
ATOM 753 N N . ARG A 1 95 ? 13.930 2.781 6.274 1.00 88.00 95 ARG A N 1
ATOM 754 C CA . ARG A 1 95 ? 14.806 3.435 5.289 1.00 88.00 95 ARG A CA 1
ATOM 755 C C . ARG A 1 95 ? 15.960 2.528 4.858 1.00 88.00 95 ARG A C 1
ATOM 757 O O . ARG A 1 95 ? 16.241 2.459 3.659 1.00 88.00 95 ARG A O 1
ATOM 764 N N . LYS A 1 96 ? 16.605 1.810 5.785 1.00 90.19 96 LYS A N 1
ATOM 765 C CA . LYS A 1 96 ? 17.674 0.841 5.469 1.00 90.19 96 LYS A CA 1
ATOM 766 C C . LYS A 1 96 ? 17.149 -0.296 4.593 1.00 90.19 96 LYS A C 1
ATOM 768 O O . LYS A 1 96 ? 17.711 -0.549 3.528 1.00 90.19 96 LYS A O 1
ATOM 773 N N . LYS A 1 97 ? 16.030 -0.914 4.987 1.00 92.62 97 LYS A N 1
ATOM 774 C CA . LYS A 1 97 ? 15.376 -2.008 4.247 1.00 92.62 97 LYS A CA 1
ATOM 775 C C . LYS A 1 97 ? 15.003 -1.564 2.831 1.00 92.62 97 LYS A C 1
ATOM 777 O O . LYS A 1 97 ? 15.295 -2.257 1.859 1.00 92.62 97 LYS A O 1
ATOM 782 N N . LEU A 1 98 ? 14.421 -0.370 2.700 1.00 90.69 98 LEU A N 1
ATOM 783 C CA . LEU A 1 98 ? 14.043 0.200 1.407 1.00 90.69 98 LEU A CA 1
ATOM 784 C C . LEU A 1 98 ? 15.257 0.491 0.524 1.00 90.69 98 LEU A C 1
ATOM 786 O O . LEU A 1 98 ? 15.225 0.222 -0.675 1.00 90.69 98 LEU A O 1
ATOM 790 N N . SER A 1 99 ? 16.327 1.029 1.107 1.00 90.88 99 SER A N 1
ATOM 791 C CA . SER A 1 99 ? 17.569 1.317 0.385 1.00 90.88 99 SER A CA 1
ATOM 792 C C . SER A 1 99 ? 18.231 0.035 -0.112 1.00 90.88 99 SER A C 1
ATOM 794 O O . SER A 1 99 ? 18.692 -0.005 -1.248 1.00 90.88 99 SER A O 1
ATOM 796 N N . PHE A 1 100 ? 18.214 -1.026 0.698 1.00 92.31 100 PHE A N 1
ATOM 797 C CA . PHE A 1 100 ? 18.677 -2.352 0.301 1.00 92.31 100 PHE A CA 1
ATOM 798 C C . PHE A 1 100 ? 17.865 -2.883 -0.887 1.00 92.31 100 PHE A C 1
ATOM 800 O O . PHE A 1 100 ? 18.426 -3.118 -1.950 1.00 92.31 100 PHE A O 1
ATOM 807 N N . ALA A 1 101 ? 16.536 -2.946 -0.779 1.00 91.75 101 ALA A N 1
ATOM 808 C CA . ALA A 1 101 ? 15.688 -3.424 -1.873 1.00 91.75 101 ALA A CA 1
ATOM 809 C C . ALA A 1 101 ? 15.873 -2.620 -3.178 1.00 91.75 101 ALA A C 1
ATOM 811 O O . ALA A 1 101 ? 15.906 -3.197 -4.261 1.00 91.75 101 ALA A O 1
ATOM 812 N N . ARG A 1 102 ? 16.062 -1.294 -3.094 1.00 92.00 102 ARG A N 1
ATOM 813 C CA . ARG A 1 102 ? 16.351 -0.441 -4.263 1.00 92.00 102 ARG A CA 1
ATOM 814 C C . ARG A 1 102 ? 17.676 -0.780 -4.946 1.00 92.00 102 ARG A C 1
ATOM 816 O O . ARG A 1 102 ? 17.731 -0.719 -6.169 1.00 92.00 102 ARG A O 1
ATOM 823 N N . LYS A 1 103 ? 18.718 -1.144 -4.188 1.00 90.56 103 LYS A N 1
ATOM 824 C CA . LYS A 1 103 ? 19.991 -1.624 -4.757 1.00 90.56 103 LYS A CA 1
ATOM 825 C C . LYS A 1 103 ? 19.813 -2.940 -5.519 1.00 90.56 103 LYS A C 1
ATOM 827 O O . LYS A 1 103 ? 20.509 -3.162 -6.498 1.00 90.56 103 LYS A O 1
ATOM 832 N N . HIS A 1 104 ? 18.840 -3.753 -5.115 1.00 91.12 104 HIS A N 1
ATOM 833 C CA . HIS A 1 104 ? 18.470 -5.012 -5.766 1.00 91.12 104 HIS A CA 1
ATOM 834 C C . HIS A 1 104 ? 17.317 -4.858 -6.775 1.00 91.12 104 HIS A C 1
ATOM 836 O O . HIS A 1 104 ? 16.523 -5.774 -6.976 1.00 91.12 104 HIS A O 1
ATOM 842 N N . GLY A 1 105 ? 17.187 -3.684 -7.400 1.00 90.44 105 GLY A N 1
ATOM 843 C CA . GLY A 1 105 ? 16.282 -3.499 -8.536 1.00 90.44 105 GLY A CA 1
ATOM 844 C C . GLY A 1 105 ? 14.801 -3.335 -8.189 1.00 90.44 105 GLY A C 1
ATOM 845 O O . GLY A 1 105 ? 13.969 -3.464 -9.083 1.00 90.44 105 GLY A O 1
ATOM 846 N N . LEU A 1 106 ? 14.442 -3.024 -6.933 1.00 91.81 106 LEU A N 1
ATOM 847 C CA . LEU A 1 106 ? 13.044 -2.765 -6.569 1.00 91.81 106 LEU A CA 1
ATOM 848 C C . LEU A 1 106 ? 12.426 -1.694 -7.497 1.00 91.81 106 LEU A C 1
ATOM 850 O O . LEU A 1 106 ? 12.905 -0.550 -7.505 1.00 91.81 106 LEU A O 1
ATOM 854 N N . PRO A 1 107 ? 11.326 -2.010 -8.211 1.00 89.25 107 PRO A N 1
ATOM 855 C CA . PRO A 1 107 ? 10.674 -1.073 -9.114 1.00 89.25 107 PRO A CA 1
ATOM 856 C C . PRO A 1 107 ? 10.247 0.213 -8.404 1.00 89.25 107 PRO A C 1
ATOM 858 O O . PRO A 1 107 ? 9.559 0.187 -7.378 1.00 89.25 107 PRO A O 1
ATOM 861 N N . LYS A 1 108 ? 10.617 1.363 -8.972 1.00 85.38 108 LYS A N 1
ATOM 862 C CA . LYS A 1 108 ? 10.151 2.668 -8.488 1.00 85.38 108 LYS A CA 1
ATOM 863 C C . LYS A 1 108 ? 8.665 2.838 -8.809 1.00 85.38 108 LYS A C 1
ATOM 865 O O . LYS A 1 108 ? 8.181 2.380 -9.845 1.00 85.38 108 LYS A O 1
ATOM 870 N N . SER A 1 109 ? 7.934 3.496 -7.913 1.00 77.06 109 SER A N 1
ATOM 871 C CA . SER A 1 109 ? 6.546 3.876 -8.174 1.00 77.06 109 SER A CA 1
ATOM 872 C C . SER A 1 109 ? 6.504 4.906 -9.296 1.00 77.06 109 SER A C 1
ATOM 874 O O . SER A 1 109 ? 7.094 5.979 -9.165 1.00 77.06 109 SER A O 1
ATOM 876 N N . LEU A 1 110 ? 5.794 4.576 -10.373 1.00 75.25 110 LEU A N 1
ATOM 877 C CA . LEU A 1 110 ? 5.451 5.538 -11.417 1.00 75.25 110 LEU A CA 1
ATOM 878 C C . LEU A 1 110 ? 4.517 6.623 -10.842 1.00 75.25 110 LEU A C 1
ATOM 880 O O . LEU A 1 110 ? 3.949 6.430 -9.762 1.00 75.25 110 LEU A O 1
ATOM 884 N N . PRO A 1 111 ? 4.334 7.761 -11.527 1.00 70.75 111 PRO A N 1
ATOM 885 C CA . PRO A 1 111 ? 3.373 8.778 -11.115 1.00 70.75 111 PRO A CA 1
ATOM 886 C C . PRO A 1 111 ? 1.953 8.189 -11.094 1.00 70.75 111 PRO A C 1
ATOM 888 O O . PRO A 1 111 ? 1.393 7.861 -12.138 1.00 70.75 111 PRO A O 1
ATOM 891 N N . ILE A 1 112 ? 1.391 8.004 -9.894 1.00 66.88 112 ILE A N 1
ATOM 892 C CA . ILE A 1 112 ? 0.099 7.316 -9.694 1.00 66.88 112 ILE A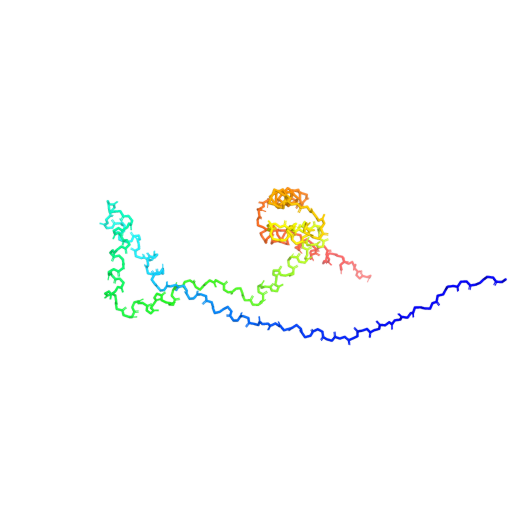 CA 1
ATOM 893 C C . ILE A 1 112 ? -1.074 8.297 -9.594 1.00 66.88 112 ILE A C 1
ATOM 895 O O . ILE A 1 112 ? -2.207 7.917 -9.881 1.00 66.88 112 ILE A O 1
ATOM 899 N N . THR A 1 113 ? -0.851 9.545 -9.166 1.00 72.50 113 THR A N 1
ATOM 900 C CA . THR A 1 113 ? -1.958 10.509 -9.064 1.00 72.50 113 THR A CA 1
ATOM 901 C C . THR A 1 113 ? -2.113 11.276 -10.369 1.00 72.50 113 THR A C 1
ATOM 903 O O . THR A 1 113 ? -1.119 11.670 -10.983 1.00 72.50 113 THR A O 1
ATOM 906 N N . GLY A 1 114 ? -3.365 11.538 -10.757 1.00 68.75 114 GLY A N 1
ATOM 907 C CA . GLY A 1 114 ? -3.677 12.343 -11.938 1.00 68.75 114 GLY A CA 1
ATOM 908 C C . GLY A 1 114 ? -3.001 13.715 -11.915 1.00 68.75 114 GLY A C 1
ATOM 909 O O . GLY A 1 114 ? -2.645 14.207 -12.970 1.00 68.75 114 GLY A O 1
ATOM 910 N N . TYR A 1 115 ? -2.727 14.281 -10.733 1.00 75.50 115 TYR A N 1
ATOM 911 C CA . TYR A 1 115 ? -1.967 15.526 -10.586 1.00 75.50 115 TYR A CA 1
ATOM 912 C C . TYR A 1 115 ? -0.483 15.387 -10.962 1.00 75.50 115 TYR A C 1
ATOM 914 O O . TYR A 1 115 ? 0.041 16.235 -11.671 1.00 75.50 115 TYR A O 1
ATOM 922 N N . HIS A 1 116 ? 0.202 14.313 -10.547 1.00 77.56 116 HIS A N 1
ATOM 923 C CA . HIS A 1 116 ? 1.597 14.103 -10.962 1.00 77.56 116 HIS A CA 1
ATOM 924 C C . HIS A 1 116 ? 1.698 13.828 -12.465 1.00 77.56 116 HIS A C 1
ATOM 926 O O . HIS A 1 116 ? 2.630 14.302 -13.108 1.00 77.56 116 HIS A O 1
ATOM 932 N N . VAL A 1 117 ? 0.733 13.085 -13.023 1.00 74.81 117 VAL A N 1
ATOM 933 C CA . VAL A 1 117 ? 0.653 12.875 -14.474 1.00 74.81 117 VAL A CA 1
ATOM 934 C C . VAL A 1 117 ? 0.328 14.184 -15.177 1.00 74.81 117 VAL A C 1
ATOM 936 O O . VAL A 1 117 ? 1.001 14.503 -16.137 1.00 74.81 117 VAL A O 1
ATOM 939 N N . TYR A 1 118 ? -0.603 14.987 -14.659 1.00 71.69 118 TYR A N 1
ATOM 940 C CA . TYR A 1 118 ? -0.913 16.317 -15.178 1.00 71.69 118 TYR A CA 1
ATOM 941 C C . TYR A 1 118 ? 0.306 17.237 -15.168 1.00 71.69 118 TYR A C 1
ATOM 943 O O . TYR A 1 118 ? 0.574 17.853 -16.180 1.00 71.69 118 TYR A O 1
ATOM 951 N N . LEU A 1 119 ? 1.095 17.312 -14.093 1.00 78.81 119 LEU A N 1
ATOM 952 C CA . LEU A 1 119 ? 2.319 18.125 -14.094 1.00 78.81 119 LEU A CA 1
ATOM 953 C C . LEU A 1 119 ? 3.303 17.682 -15.188 1.00 78.81 119 LEU A C 1
ATOM 955 O O . LEU A 1 119 ? 3.919 18.519 -15.840 1.00 78.81 119 LEU A O 1
ATOM 959 N N . HIS A 1 120 ? 3.423 16.374 -15.413 1.00 68.69 120 HIS A N 1
ATOM 960 C CA . HIS A 1 120 ? 4.297 15.813 -16.442 1.00 68.69 120 HIS A CA 1
ATOM 961 C C . HIS A 1 120 ? 3.730 15.990 -17.868 1.00 68.69 120 HIS A C 1
ATOM 963 O O . HIS A 1 120 ? 4.470 16.218 -18.826 1.00 68.69 120 HIS A O 1
ATOM 969 N N . ASP A 1 121 ? 2.407 15.903 -18.006 1.00 68.06 121 ASP A N 1
ATOM 970 C CA . ASP A 1 121 ? 1.673 15.974 -19.269 1.00 68.06 121 ASP A CA 1
ATOM 971 C C . ASP A 1 121 ? 1.391 17.420 -19.700 1.00 68.06 121 ASP A C 1
ATOM 973 O O . ASP A 1 121 ? 1.394 17.712 -20.887 1.00 68.06 121 ASP A O 1
ATOM 977 N N . HIS A 1 122 ? 1.203 18.356 -18.767 1.00 65.19 122 HIS A N 1
ATOM 978 C CA . HIS A 1 122 ? 0.966 19.774 -19.051 1.00 65.19 122 HIS A CA 1
ATOM 979 C C . HIS A 1 122 ? 2.235 20.457 -19.572 1.00 65.19 122 HIS A C 1
ATOM 981 O O . HIS A 1 122 ? 2.154 21.319 -20.439 1.00 65.19 122 HIS A O 1
ATOM 987 N N . LEU A 1 123 ? 3.412 19.994 -19.133 1.00 61.56 123 LEU A N 1
ATOM 988 C CA . LEU A 1 123 ? 4.698 20.345 -19.743 1.00 61.56 123 LEU A CA 1
ATOM 989 C C . LEU A 1 123 ? 4.891 19.724 -21.141 1.00 61.56 123 LEU A C 1
ATOM 991 O O . LEU A 1 123 ? 5.761 20.169 -21.881 1.00 61.56 123 LEU A O 1
ATOM 995 N N . SER A 1 124 ? 4.095 18.715 -21.516 1.00 62.53 124 SER A N 1
ATOM 996 C CA . SER A 1 124 ? 4.186 18.008 -22.806 1.00 62.53 124 SER A CA 1
ATOM 997 C C . SER A 1 124 ? 2.925 18.109 -23.686 1.00 62.53 124 SER A C 1
ATOM 999 O O . SER A 1 124 ? 2.855 17.473 -24.735 1.00 62.53 124 SER A O 1
ATOM 1001 N N . GLY A 1 125 ? 1.939 18.931 -23.303 1.00 60.16 125 GLY A N 1
ATOM 1002 C CA . GLY A 1 125 ? 0.736 19.237 -24.085 1.00 60.16 125 GLY A CA 1
ATOM 1003 C C . GLY A 1 125 ? -0.349 18.148 -24.160 1.00 60.16 125 GLY A C 1
ATOM 1004 O O . GLY A 1 125 ? -1.283 18.295 -24.948 1.00 60.16 125 GLY A O 1
ATOM 1005 N N . ASN A 1 126 ? -0.281 17.070 -23.370 1.00 65.69 126 ASN A N 1
ATOM 1006 C CA . ASN A 1 126 ? -1.227 15.946 -23.468 1.00 65.69 126 ASN A CA 1
ATOM 1007 C C . ASN A 1 126 ? -2.357 16.029 -22.414 1.00 65.69 126 ASN A C 1
ATOM 1009 O O . ASN A 1 126 ? -2.122 16.368 -21.260 1.00 65.69 126 ASN A O 1
ATOM 1013 N N . LYS A 1 127 ? -3.612 15.737 -22.792 1.00 66.88 127 LYS A N 1
ATOM 1014 C CA . LYS A 1 127 ? -4.803 15.891 -21.921 1.00 66.88 127 LYS A CA 1
ATOM 1015 C C . LYS A 1 127 ? -5.369 14.566 -21.381 1.00 66.88 127 LYS A C 1
ATOM 1017 O O . LYS A 1 127 ? -6.343 14.583 -20.635 1.00 66.88 127 LYS A O 1
ATOM 1022 N N . ALA A 1 128 ? -4.757 13.421 -21.692 1.00 75.44 128 ALA A N 1
ATOM 1023 C CA . ALA A 1 128 ? -5.240 12.087 -21.301 1.00 75.44 128 ALA A CA 1
ATOM 1024 C C . ALA A 1 128 ? -4.678 11.569 -19.950 1.00 75.44 128 ALA A C 1
ATOM 1026 O O . ALA A 1 128 ? -4.380 10.383 -19.790 1.00 75.44 128 ALA A O 1
ATOM 1027 N N . TYR A 1 129 ? -4.534 12.445 -18.951 1.00 74.38 129 TYR A N 1
ATOM 1028 C CA . TYR A 1 129 ? -3.774 12.157 -17.723 1.00 74.38 129 TYR A CA 1
ATOM 1029 C C . TYR A 1 129 ? -4.438 11.134 -16.782 1.00 74.38 129 TYR A C 1
ATOM 1031 O O . TYR A 1 129 ? -3.740 10.408 -16.071 1.00 74.38 129 TYR A O 1
ATOM 1039 N N . ILE A 1 130 ? -5.774 11.046 -16.759 1.00 74.88 130 ILE A N 1
ATOM 1040 C CA . ILE A 1 130 ? -6.502 10.129 -15.861 1.00 74.88 130 ILE A CA 1
ATOM 1041 C C . ILE A 1 130 ? -6.279 8.670 -16.278 1.00 74.88 130 ILE A C 1
ATOM 1043 O O . ILE A 1 130 ? -5.869 7.852 -15.452 1.00 74.88 130 ILE A O 1
ATOM 1047 N N . SER A 1 131 ? -6.488 8.352 -17.559 1.00 81.06 131 SER A N 1
ATOM 1048 C CA . SER A 1 131 ? -6.287 7.000 -18.097 1.00 81.06 131 SER A CA 1
ATOM 1049 C C . SER A 1 131 ? -4.830 6.558 -17.947 1.00 81.06 131 SER A C 1
ATOM 1051 O O . SER A 1 131 ? -4.553 5.471 -17.440 1.00 81.06 131 SER A O 1
ATOM 1053 N N . ARG A 1 132 ? -3.887 7.458 -18.249 1.00 81.38 132 ARG A N 1
ATOM 1054 C CA . ARG A 1 132 ? -2.448 7.215 -18.094 1.00 81.38 132 ARG A CA 1
ATOM 1055 C C . ARG A 1 132 ? -2.041 6.974 -16.635 1.00 81.38 132 ARG A C 1
ATOM 1057 O O . ARG A 1 132 ? -1.230 6.093 -16.359 1.00 81.38 132 ARG A O 1
ATOM 1064 N N . ALA A 1 133 ? -2.622 7.694 -15.673 1.00 79.31 133 ALA A N 1
ATOM 1065 C CA . ALA A 1 133 ? -2.374 7.446 -14.249 1.00 79.31 133 ALA A CA 1
ATOM 1066 C C . ALA A 1 133 ? -2.825 6.037 -13.817 1.00 79.31 133 ALA A C 1
ATOM 1068 O O . ALA A 1 133 ? -2.137 5.363 -13.042 1.00 79.31 133 ALA A O 1
ATOM 1069 N N . GLN A 1 134 ? -3.961 5.568 -14.339 1.00 83.19 134 GLN A N 1
ATOM 1070 C CA . GLN A 1 134 ? -4.466 4.224 -14.069 1.00 83.19 134 GLN A CA 1
ATOM 1071 C C . GLN A 1 134 ? -3.574 3.141 -14.693 1.00 83.19 134 GLN A C 1
ATOM 1073 O O . GLN A 1 134 ? -3.233 2.168 -14.015 1.00 83.19 134 GLN A O 1
ATOM 1078 N N . GLU A 1 135 ? -3.135 3.329 -15.935 1.00 86.94 135 GLU A N 1
ATOM 1079 C CA . GLU A 1 135 ? -2.188 2.435 -16.611 1.00 86.94 135 GLU A CA 1
ATOM 1080 C C . GLU A 1 135 ? -0.848 2.360 -15.874 1.00 86.94 135 GLU A C 1
ATOM 1082 O O . GLU A 1 135 ? -0.378 1.262 -15.571 1.00 86.94 135 GLU A O 1
ATOM 1087 N N . ASN A 1 136 ? -0.285 3.504 -15.474 1.00 87.06 136 ASN A N 1
ATOM 1088 C CA . ASN A 1 136 ? 0.950 3.580 -14.689 1.00 87.06 136 ASN A CA 1
ATOM 1089 C C . ASN A 1 136 ? 0.844 2.799 -13.377 1.00 87.06 136 ASN A C 1
ATOM 1091 O O . ASN A 1 136 ? 1.775 2.095 -12.975 1.00 87.06 136 ASN A O 1
ATOM 1095 N N . ARG A 1 137 ? -0.308 2.890 -12.703 1.00 85.38 137 ARG A N 1
ATOM 1096 C CA . ARG A 1 137 ? -0.565 2.137 -11.474 1.00 85.38 137 ARG A CA 1
ATOM 1097 C C . ARG A 1 137 ? -0.584 0.629 -11.729 1.00 85.38 137 ARG A C 1
ATOM 1099 O O . ARG A 1 137 ? 0.001 -0.124 -10.950 1.00 85.38 137 ARG A O 1
ATOM 1106 N N . LEU A 1 138 ? -1.241 0.178 -12.797 1.00 88.94 138 LEU A N 1
ATOM 1107 C CA . LEU A 1 138 ? -1.299 -1.242 -13.159 1.00 88.94 138 LEU A CA 1
ATOM 1108 C C . LEU A 1 138 ? 0.070 -1.774 -13.595 1.00 88.94 138 LEU A C 1
ATOM 1110 O O . LEU A 1 138 ? 0.479 -2.841 -13.137 1.00 88.94 138 LEU A O 1
ATOM 1114 N N . ALA A 1 139 ? 0.802 -1.013 -14.409 1.00 89.44 139 ALA A N 1
ATOM 1115 C CA . ALA A 1 139 ? 2.165 -1.329 -14.820 1.00 89.44 139 ALA A CA 1
ATOM 1116 C C . ALA A 1 139 ? 3.094 -1.465 -13.607 1.00 89.44 139 ALA A C 1
ATOM 1118 O O . ALA A 1 139 ? 3.828 -2.445 -13.491 1.00 89.44 139 ALA A O 1
ATOM 1119 N N . HIS A 1 140 ? 2.991 -0.553 -12.636 1.00 89.06 140 HIS A N 1
ATOM 1120 C CA . HIS A 1 140 ? 3.765 -0.645 -11.402 1.00 89.06 140 HIS A CA 1
ATOM 1121 C C . HIS A 1 140 ? 3.473 -1.939 -10.621 1.00 89.06 140 HIS A C 1
ATOM 1123 O O . HIS A 1 140 ? 4.404 -2.588 -10.147 1.00 89.06 140 HIS A O 1
ATOM 1129 N N . PHE A 1 141 ? 2.209 -2.370 -10.528 1.00 90.31 141 PHE A N 1
ATOM 1130 C CA . PHE A 1 141 ? 1.881 -3.642 -9.875 1.00 90.31 141 PHE A CA 1
ATOM 1131 C C . PHE A 1 141 ? 2.400 -4.865 -10.632 1.00 90.31 141 PHE A C 1
ATOM 1133 O O . PHE A 1 141 ? 2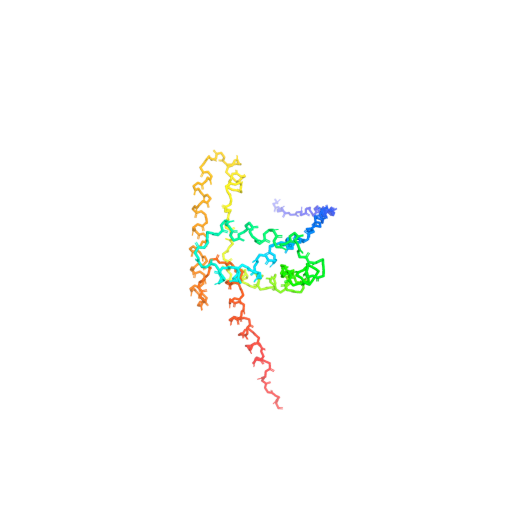.830 -5.818 -9.984 1.00 90.31 141 PHE A O 1
ATOM 1140 N N . ARG A 1 142 ? 2.397 -4.843 -11.971 1.00 92.75 142 ARG A N 1
ATOM 1141 C CA . ARG A 1 142 ? 3.007 -5.907 -12.785 1.00 92.75 142 ARG A CA 1
ATOM 1142 C C . ARG A 1 142 ? 4.507 -6.004 -12.518 1.00 92.75 142 ARG A C 1
ATOM 1144 O O . ARG A 1 142 ? 4.994 -7.091 -12.234 1.00 92.75 142 ARG A O 1
ATOM 1151 N N . ASN A 1 143 ? 5.200 -4.867 -12.488 1.00 91.81 143 ASN A N 1
ATOM 1152 C CA . ASN A 1 143 ? 6.634 -4.819 -12.203 1.00 91.81 143 ASN A CA 1
ATOM 1153 C C . ASN A 1 143 ? 6.951 -5.313 -10.785 1.00 91.81 143 ASN A C 1
ATOM 1155 O O . ASN A 1 143 ? 7.879 -6.092 -10.600 1.00 91.81 143 ASN A O 1
ATOM 1159 N N . LEU A 1 144 ? 6.163 -4.912 -9.778 1.00 92.38 144 LEU A N 1
ATOM 1160 C CA . LEU A 1 144 ? 6.327 -5.419 -8.409 1.00 92.38 144 LEU A CA 1
ATOM 1161 C C . LEU A 1 144 ? 6.089 -6.928 -8.314 1.00 92.38 144 LEU A C 1
ATOM 1163 O O . LEU A 1 144 ? 6.762 -7.596 -7.532 1.00 92.38 144 LEU A O 1
ATOM 1167 N N . LYS A 1 145 ? 5.133 -7.458 -9.084 1.00 93.69 145 LYS A N 1
ATOM 1168 C CA . LYS A 1 145 ? 4.861 -8.895 -9.141 1.00 93.69 145 LYS A CA 1
ATOM 1169 C C . LYS A 1 145 ? 6.041 -9.650 -9.751 1.00 93.69 145 LYS A C 1
ATOM 1171 O O . LYS A 1 145 ? 6.559 -10.545 -9.091 1.00 93.69 145 LYS A O 1
ATOM 1176 N N . ALA A 1 146 ? 6.517 -9.224 -10.919 1.00 94.31 146 ALA A N 1
ATOM 1177 C CA . ALA A 1 146 ? 7.676 -9.825 -11.577 1.00 94.31 146 ALA A CA 1
ATOM 1178 C C . ALA A 1 146 ? 8.916 -9.806 -10.667 1.00 94.31 146 ALA A C 1
ATOM 1180 O O . ALA A 1 146 ? 9.529 -10.841 -10.431 1.00 94.31 146 ALA A O 1
ATOM 1181 N N . TRP A 1 147 ? 9.209 -8.659 -10.046 1.00 94.75 147 TRP A N 1
ATOM 1182 C CA . TRP A 1 147 ? 10.319 -8.538 -9.099 1.00 94.75 147 TRP A CA 1
ATOM 1183 C C . TRP A 1 147 ? 10.156 -9.460 -7.881 1.00 94.75 147 TRP A C 1
ATOM 1185 O O . TRP A 1 147 ? 11.126 -10.039 -7.397 1.00 94.75 147 TRP A O 1
ATOM 1195 N N . SER A 1 148 ? 8.931 -9.630 -7.370 1.00 93.75 148 SER A N 1
ATOM 1196 C CA . SER A 1 148 ? 8.688 -10.553 -6.256 1.00 93.75 148 SER A CA 1
ATOM 1197 C C . SER A 1 148 ? 8.914 -12.018 -6.639 1.00 93.75 148 SER A C 1
ATOM 1199 O O . SER A 1 148 ? 9.463 -12.773 -5.840 1.00 93.75 148 SER A O 1
ATOM 1201 N N . GLU A 1 149 ? 8.544 -12.402 -7.861 1.00 94.44 149 GLU A N 1
ATOM 1202 C CA . GLU A 1 149 ? 8.731 -13.754 -8.394 1.00 94.44 149 GLU A CA 1
ATOM 1203 C C . GLU A 1 149 ? 10.214 -14.049 -8.646 1.00 94.44 149 GLU A C 1
ATOM 1205 O O . GLU A 1 149 ? 10.711 -15.069 -8.174 1.00 94.44 149 GLU A O 1
ATOM 1210 N N . GLU A 1 150 ? 10.944 -13.116 -9.263 1.00 94.06 150 GLU A N 1
ATOM 1211 C CA . GLU A 1 150 ? 12.392 -13.211 -9.508 1.00 94.06 150 GLU A CA 1
ATOM 1212 C C . GLU A 1 150 ? 13.189 -13.396 -8.208 1.00 94.06 150 GLU A C 1
ATOM 1214 O O . GLU A 1 150 ? 14.099 -14.217 -8.122 1.00 94.06 150 GLU A O 1
ATOM 1219 N N . ASN A 1 151 ? 12.797 -12.688 -7.148 1.00 91.56 151 ASN A N 1
ATOM 1220 C CA . ASN A 1 151 ? 13.441 -12.796 -5.839 1.00 91.56 151 ASN A CA 1
ATOM 1221 C C . ASN A 1 151 ? 12.847 -13.923 -4.969 1.00 91.56 151 ASN A C 1
ATOM 1223 O O . ASN A 1 151 ? 13.248 -14.118 -3.815 1.00 91.56 151 ASN A O 1
ATOM 1227 N N . GLY A 1 152 ? 11.883 -14.688 -5.492 1.00 92.12 152 GLY A N 1
ATOM 1228 C CA . GLY A 1 152 ? 11.213 -15.795 -4.809 1.00 92.12 152 GLY A CA 1
ATOM 1229 C C . GLY A 1 152 ? 10.570 -15.391 -3.478 1.00 92.12 152 GLY A C 1
ATOM 1230 O O . GLY A 1 152 ? 10.722 -16.098 -2.478 1.00 92.12 152 GLY A O 1
ATOM 1231 N N . ILE A 1 153 ? 9.937 -14.219 -3.422 1.00 93.69 153 ILE A N 1
ATOM 1232 C CA . ILE A 1 153 ? 9.187 -13.720 -2.263 1.00 93.69 153 ILE A CA 1
ATOM 1233 C C . ILE A 1 153 ? 7.690 -13.682 -2.588 1.00 93.69 153 ILE A C 1
ATOM 1235 O O . ILE A 1 153 ? 7.283 -13.409 -3.713 1.00 93.69 153 ILE A O 1
ATOM 1239 N N . GLN A 1 154 ? 6.835 -13.914 -1.590 1.00 93.81 154 GLN A N 1
ATOM 1240 C CA . GLN A 1 154 ? 5.388 -13.850 -1.800 1.00 93.81 154 GLN A CA 1
ATOM 1241 C C . GLN A 1 154 ? 4.954 -12.422 -2.175 1.00 93.81 154 GLN A C 1
ATOM 1243 O O . GLN A 1 154 ? 5.228 -11.467 -1.433 1.00 93.81 154 GLN A O 1
ATOM 1248 N N . PHE A 1 155 ? 4.213 -12.297 -3.279 1.00 93.81 155 PHE A N 1
ATOM 1249 C CA . PHE A 1 155 ? 3.701 -11.022 -3.772 1.00 93.81 155 PHE A CA 1
ATOM 1250 C C . PHE A 1 155 ? 2.818 -10.296 -2.742 1.00 93.81 155 PHE A C 1
ATOM 1252 O O . PHE A 1 155 ? 2.062 -10.896 -1.973 1.00 93.81 155 PHE A O 1
ATOM 1259 N N . SER A 1 156 ? 2.902 -8.966 -2.745 1.00 92.44 156 SER A N 1
ATOM 1260 C CA . SER A 1 156 ? 2.020 -8.064 -2.013 1.00 92.44 156 SER A CA 1
ATOM 1261 C C . SER A 1 156 ? 1.902 -6.750 -2.775 1.00 92.44 156 SER A C 1
ATOM 1263 O O . SER A 1 156 ? 2.890 -6.225 -3.280 1.00 92.44 156 SER A O 1
ATOM 1265 N N . LYS A 1 157 ? 0.703 -6.161 -2.796 1.00 89.81 157 LYS A N 1
ATOM 1266 C CA . LYS A 1 157 ? 0.487 -4.828 -3.387 1.00 89.81 157 LYS A CA 1
ATOM 1267 C C . LYS A 1 157 ? 1.182 -3.712 -2.598 1.00 89.81 157 LYS A C 1
ATOM 1269 O O . LYS A 1 157 ? 1.344 -2.611 -3.114 1.00 89.81 157 LYS A O 1
ATOM 1274 N N . ARG A 1 158 ? 1.539 -3.958 -1.331 1.00 89.06 158 ARG A N 1
ATOM 1275 C CA . ARG A 1 158 ? 2.204 -2.974 -0.467 1.00 89.06 158 ARG A CA 1
ATOM 1276 C C . ARG A 1 158 ? 3.718 -3.114 -0.594 1.00 89.06 158 ARG A C 1
ATOM 1278 O O . ARG A 1 158 ? 4.281 -4.109 -0.141 1.00 89.06 158 ARG A O 1
ATOM 1285 N N . THR A 1 159 ? 4.373 -2.078 -1.114 1.00 90.19 159 THR A N 1
ATOM 1286 C CA . THR A 1 159 ? 5.834 -2.037 -1.287 1.00 90.19 159 THR A CA 1
ATOM 1287 C C . THR A 1 159 ? 6.583 -2.249 0.026 1.00 90.19 159 THR A C 1
ATOM 1289 O O . THR A 1 159 ? 7.559 -2.986 0.048 1.00 90.19 159 THR A O 1
ATOM 1292 N N . SER A 1 160 ? 6.109 -1.678 1.139 1.00 89.44 160 SER A N 1
ATOM 1293 C CA . SER A 1 160 ? 6.741 -1.864 2.454 1.00 89.44 160 SER A CA 1
ATOM 1294 C C . SER A 1 160 ? 6.806 -3.335 2.870 1.00 89.44 160 SER A C 1
ATOM 1296 O O . SER A 1 160 ? 7.838 -3.792 3.345 1.00 89.44 160 SER A O 1
ATOM 1298 N N . VAL A 1 161 ? 5.741 -4.100 2.619 1.00 92.44 161 VAL A N 1
ATOM 1299 C CA . VAL A 1 161 ? 5.687 -5.535 2.932 1.00 92.44 161 VAL A CA 1
ATOM 1300 C C . VAL A 1 161 ? 6.668 -6.321 2.063 1.00 92.44 161 VAL A C 1
ATOM 1302 O O . VAL A 1 161 ? 7.374 -7.186 2.578 1.00 92.44 161 VAL A O 1
ATOM 1305 N N . LEU A 1 162 ? 6.741 -6.011 0.764 1.00 92.88 162 LEU A N 1
ATOM 1306 C CA . LEU A 1 162 ? 7.710 -6.631 -0.146 1.00 92.88 162 LEU A CA 1
ATOM 1307 C C . LEU A 1 162 ? 9.149 -6.356 0.296 1.00 92.88 162 LEU A C 1
ATOM 1309 O O . LEU A 1 162 ? 9.950 -7.279 0.388 1.00 92.88 162 LEU A O 1
ATOM 1313 N N . VAL A 1 163 ? 9.446 -5.105 0.639 1.00 92.75 163 VAL A N 1
ATOM 1314 C CA . VAL A 1 163 ? 10.758 -4.665 1.119 1.00 92.75 163 VAL A CA 1
ATOM 1315 C C . VAL A 1 163 ? 11.160 -5.394 2.400 1.00 92.75 163 VAL A C 1
ATOM 1317 O O . VAL A 1 163 ? 12.273 -5.906 2.482 1.00 92.75 163 VAL A O 1
ATOM 1320 N N . SER A 1 164 ? 10.264 -5.494 3.386 1.00 92.25 164 SER A N 1
ATOM 1321 C CA . SER A 1 164 ? 10.551 -6.213 4.631 1.00 92.25 164 SER A CA 1
ATOM 1322 C C . SER A 1 164 ? 10.800 -7.705 4.391 1.00 92.25 164 SER A C 1
ATOM 1324 O O . SER A 1 164 ? 11.733 -8.261 4.965 1.00 92.25 164 SER A O 1
ATOM 1326 N N . ARG A 1 165 ? 10.004 -8.351 3.527 1.00 93.25 165 ARG A N 1
ATOM 1327 C CA . ARG A 1 165 ? 10.169 -9.772 3.167 1.00 93.25 165 ARG A CA 1
ATOM 1328 C C . ARG A 1 165 ? 11.483 -10.024 2.438 1.00 93.25 165 ARG A C 1
ATOM 1330 O O . ARG A 1 165 ? 12.212 -10.946 2.792 1.00 93.25 165 ARG A O 1
ATOM 1337 N N . PHE A 1 166 ? 11.790 -9.181 1.457 1.00 93.94 166 PHE A N 1
ATOM 1338 C CA . PHE A 1 166 ? 13.037 -9.238 0.710 1.00 93.94 166 PHE A CA 1
ATOM 1339 C C . PHE A 1 166 ? 14.244 -9.093 1.637 1.00 93.94 166 PHE A C 1
ATOM 1341 O O . PHE A 1 166 ? 15.135 -9.940 1.640 1.00 93.94 166 PHE A O 1
ATOM 1348 N N . TYR A 1 167 ? 14.227 -8.074 2.497 1.00 91.75 167 TYR A N 1
ATOM 1349 C CA . TYR A 1 167 ? 15.288 -7.852 3.469 1.00 91.75 167 TYR A CA 1
ATOM 1350 C C . TYR A 1 167 ? 15.453 -9.049 4.412 1.00 91.75 167 TYR A C 1
ATOM 1352 O O . TYR A 1 167 ? 16.563 -9.529 4.595 1.00 91.75 167 TYR A O 1
ATOM 1360 N N . ALA A 1 168 ? 14.364 -9.593 4.961 1.00 90.81 168 ALA A N 1
ATOM 1361 C CA . ALA A 1 168 ? 14.432 -10.746 5.859 1.00 90.81 168 ALA A CA 1
ATOM 1362 C C . ALA A 1 168 ? 15.052 -11.994 5.202 1.00 90.81 168 ALA A C 1
ATOM 1364 O O . ALA A 1 168 ? 15.756 -12.747 5.877 1.00 90.81 168 ALA A O 1
ATOM 1365 N N . LYS A 1 169 ? 14.804 -12.202 3.902 1.00 89.12 169 LYS A N 1
ATOM 1366 C CA . LYS A 1 169 ? 15.313 -13.346 3.137 1.00 89.12 169 LYS A CA 1
ATOM 1367 C C . LYS A 1 169 ? 16.785 -13.185 2.744 1.00 89.12 169 LYS A C 1
ATOM 1369 O O . LYS A 1 169 ? 17.557 -14.124 2.904 1.00 89.12 169 LYS A O 1
ATOM 1374 N N . HIS A 1 170 ? 17.177 -12.012 2.251 1.00 86.00 170 HIS A N 1
ATOM 1375 C CA . HIS A 1 170 ? 18.497 -11.810 1.641 1.00 86.00 170 HIS A CA 1
ATOM 1376 C C . HIS A 1 170 ? 19.536 -11.226 2.605 1.00 86.00 170 HIS A C 1
ATOM 1378 O O . HIS A 1 170 ? 20.701 -11.600 2.536 1.00 86.00 170 HIS A O 1
ATOM 1384 N N . HIS A 1 171 ? 19.127 -10.412 3.582 1.00 80.88 171 HIS A N 1
ATOM 1385 C CA . HIS A 1 171 ? 20.069 -9.803 4.525 1.00 80.88 171 HIS A CA 1
ATOM 1386 C C . HIS A 1 171 ? 20.747 -10.833 5.440 1.00 80.88 171 HIS A C 1
ATOM 1388 O O . HIS A 1 171 ? 21.901 -10.661 5.816 1.00 80.88 171 HIS A O 1
ATOM 1394 N N . LYS A 1 172 ? 20.049 -11.917 5.811 1.00 69.50 172 LYS A N 1
ATOM 1395 C CA . LYS A 1 172 ? 20.653 -12.991 6.617 1.00 69.50 172 LYS A CA 1
ATOM 1396 C C . LYS A 1 172 ? 21.728 -13.747 5.834 1.00 69.50 172 LYS A C 1
ATOM 1398 O O . LYS A 1 172 ? 22.762 -14.085 6.399 1.00 69.50 172 LYS A O 1
ATOM 1403 N N . LYS A 1 173 ? 21.500 -13.962 4.536 1.00 60.88 173 LYS A N 1
ATOM 1404 C CA . LYS A 1 173 ? 22.426 -14.683 3.659 1.00 60.88 173 LYS A CA 1
ATOM 1405 C C . LYS A 1 173 ? 23.746 -13.918 3.491 1.00 60.88 173 LYS A C 1
ATOM 1407 O O . LYS A 1 173 ? 24.805 -14.486 3.728 1.00 60.88 173 LYS A O 1
ATOM 1412 N N . ASP A 1 174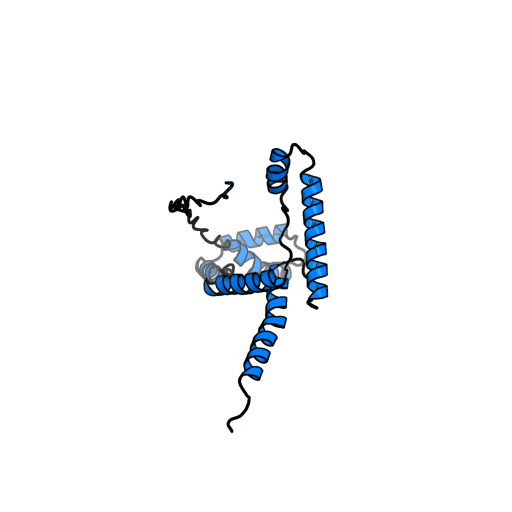 ? 23.674 -12.604 3.272 1.00 58.12 174 ASP A N 1
ATOM 1413 C CA . ASP A 1 174 ? 24.862 -11.744 3.143 1.00 58.12 174 ASP A CA 1
ATOM 1414 C C . ASP A 1 174 ? 25.721 -11.679 4.421 1.00 58.12 174 ASP A C 1
ATOM 1416 O O . ASP A 1 174 ? 26.940 -11.508 4.348 1.00 58.12 174 ASP A O 1
ATOM 1420 N N . THR A 1 175 ? 25.109 -11.795 5.608 1.00 59.56 175 THR A N 1
ATOM 1421 C CA . THR A 1 175 ? 25.850 -11.820 6.882 1.00 59.56 175 THR A CA 1
ATOM 1422 C C . THR A 1 175 ? 26.529 -13.160 7.147 1.00 59.56 175 THR A C 1
ATOM 1424 O O . THR A 1 175 ? 27.614 -13.187 7.724 1.00 59.56 175 THR A O 1
ATOM 1427 N N . THR A 1 176 ? 25.922 -14.265 6.710 1.00 56.59 176 THR A N 1
ATOM 1428 C CA . THR A 1 176 ? 26.489 -15.606 6.886 1.00 56.59 176 THR A CA 1
ATOM 1429 C C . THR A 1 176 ? 27.638 -15.840 5.906 1.00 56.59 176 THR A C 1
ATOM 1431 O O . THR A 1 176 ? 28.714 -16.257 6.335 1.00 56.59 176 THR A O 1
ATOM 1434 N N . ASP A 1 177 ? 27.476 -15.452 4.639 1.00 54.53 177 ASP A N 1
ATOM 1435 C CA . ASP A 1 177 ? 28.496 -15.648 3.600 1.00 54.53 177 ASP A CA 1
ATOM 1436 C C . ASP A 1 177 ? 29.771 -14.821 3.868 1.00 54.53 177 ASP A C 1
ATOM 1438 O O . ASP A 1 177 ? 30.883 -15.310 3.676 1.00 54.53 177 ASP A O 1
ATOM 1442 N N . LYS A 1 178 ? 29.647 -13.610 4.437 1.00 55.25 178 LYS A N 1
ATOM 1443 C CA . LYS A 1 178 ? 30.805 -12.795 4.864 1.00 55.25 178 LYS A CA 1
ATOM 1444 C C . LYS A 1 178 ? 31.535 -13.331 6.100 1.00 55.25 178 LYS A C 1
ATOM 1446 O O . LYS A 1 178 ? 32.702 -13.006 6.303 1.00 55.25 178 LYS A O 1
ATOM 1451 N N . SER A 1 179 ? 30.867 -14.123 6.940 1.00 52.91 179 SER A N 1
ATOM 1452 C CA . SER A 1 179 ? 31.490 -14.725 8.129 1.00 52.91 179 SER A CA 1
ATOM 1453 C C . SER A 1 179 ? 32.296 -15.989 7.804 1.00 52.91 179 SER A C 1
ATOM 1455 O O . SER A 1 179 ? 33.244 -16.310 8.520 1.00 52.91 179 SER A O 1
ATOM 1457 N N . ALA A 1 180 ? 31.968 -16.671 6.701 1.00 53.22 180 ALA A N 1
ATOM 1458 C CA . ALA A 1 180 ? 32.644 -17.891 6.265 1.00 53.22 180 ALA A CA 1
ATOM 1459 C C . ALA A 1 180 ? 33.988 -17.620 5.563 1.00 53.22 180 ALA A C 1
ATOM 1461 O O . ALA A 1 180 ? 34.905 -18.429 5.659 1.00 53.22 180 ALA A O 1
ATOM 1462 N N . THR A 1 181 ? 34.157 -16.462 4.919 1.00 52.09 181 THR A N 1
ATOM 1463 C CA . THR A 1 181 ? 35.396 -16.101 4.205 1.00 52.09 181 THR A CA 1
ATOM 1464 C C . THR A 1 181 ? 36.554 -15.645 5.101 1.00 52.09 181 THR A C 1
ATOM 1466 O O . THR A 1 181 ? 37.672 -15.533 4.615 1.00 52.09 181 THR A O 1
ATOM 1469 N N . ASN A 1 182 ? 36.331 -15.423 6.403 1.00 54.00 182 ASN A N 1
ATOM 1470 C CA . ASN A 1 182 ? 37.382 -14.994 7.345 1.00 54.00 182 ASN A CA 1
ATOM 1471 C C . ASN A 1 182 ? 37.996 -16.144 8.169 1.00 54.00 182 ASN A C 1
ATOM 1473 O O . ASN A 1 182 ? 38.744 -15.891 9.111 1.00 54.00 182 ASN A O 1
ATOM 1477 N N . LYS A 1 183 ? 37.697 -17.409 7.842 1.00 55.22 183 LYS A N 1
ATOM 1478 C CA . LYS A 1 183 ? 38.294 -18.589 8.489 1.00 55.22 183 LYS A CA 1
ATOM 1479 C C . LYS A 1 183 ? 39.031 -19.453 7.459 1.00 55.22 183 LYS A C 1
ATOM 1481 O O . LYS A 1 183 ? 38.500 -20.444 6.974 1.00 55.22 183 LYS A O 1
ATOM 1486 N N . ALA A 1 184 ? 40.272 -19.084 7.157 1.00 45.91 184 ALA A N 1
ATOM 1487 C CA . ALA A 1 184 ? 41.284 -19.978 6.586 1.00 45.91 184 ALA A CA 1
ATOM 1488 C C . ALA A 1 184 ? 42.570 -19.874 7.439 1.00 45.91 184 ALA A C 1
ATOM 1490 O O . ALA A 1 184 ? 42.782 -18.836 8.069 1.00 45.91 184 ALA A O 1
ATOM 1491 N N . PRO A 1 185 ? 43.352 -20.960 7.566 1.00 51.56 185 PRO A N 1
ATOM 1492 C CA . PRO A 1 185 ? 43.967 -21.371 8.831 1.00 51.56 185 PRO A CA 1
ATOM 1493 C C . PRO A 1 185 ? 45.357 -20.758 9.077 1.00 51.56 185 PRO A C 1
ATOM 1495 O O . PRO A 1 185 ? 46.026 -20.359 8.121 1.00 51.56 185 PRO A O 1
ATOM 1498 N N . PRO A 1 186 ? 45.830 -20.715 10.339 1.00 55.91 186 PRO A N 1
ATOM 1499 C CA . PRO A 1 186 ? 47.235 -20.450 10.622 1.00 55.91 186 PRO A CA 1
ATOM 1500 C C . PRO A 1 186 ? 48.097 -21.633 10.149 1.00 55.91 186 PRO A C 1
ATOM 1502 O O . PRO A 1 186 ? 47.681 -22.789 10.257 1.00 55.91 186 PRO A O 1
ATOM 1505 N N . LYS A 1 187 ? 49.263 -21.301 9.584 1.00 47.94 187 LYS A N 1
ATOM 1506 C CA . LYS A 1 187 ? 50.347 -22.232 9.237 1.00 47.94 187 LYS A CA 1
ATOM 1507 C C . LYS A 1 187 ? 50.967 -22.858 10.479 1.00 47.94 187 LYS A C 1
ATOM 1509 O O . LYS A 1 187 ? 51.028 -22.144 11.505 1.00 47.94 187 LYS A O 1
#

Radius of gyration: 27.98 Å; chains: 1; bounding box: 83×50×70 Å

Organism: Taenia asiatica (NCBI:txid60517)

InterPro domains:
  IPR009071 High mobility group box domain [PF00505] (29-74)
  IPR036910 High mobility group box domain superfamily [G3DSA:1.10.30.10] (27-110)
  IPR036910 High mobility group box domain superfamily [SSF47095] (18-72)